Protein AF-A0AB37D6T8-F1 (afdb_monomer)

Secondary structure (DSSP, 8-state):
--SHHHHHHHHHHHHHHHHHSS-S----------EEEEEEE--GGGHHHHHHHHHHHHHH-TTEEEEEEE--HHHHHHHHHHHHHTT---SEE---SHHHHHHHGGGSPP-TTSHHHHTS-HHHHGGGEETTEE---------EEEEEEHHHHHHHT--GGG--SHHHHHHHHHHHHHTHHHHT-SEEEE--SS-HHHHHHHHHHHHGGGGTT-HHHHHH------TTHHHHHHHHHHHHHSB-S-GGG--TTS-HHHHHHTTSEEEEEEEGGGHHHHHHH-TTHHHHTEEEE-THHHH-

InterPro domains:
  IPR006059 Bacterial-type extracellular solute-binding protein [PF01547] (53-277)
  IPR050490 Bacterial solute-binding protein 1 [PTHR43649] (10-291)

pLDDT: mean 88.12, std 15.67, range [39.66, 98.69]

Nearest PDB structures (foldseek):
  5f7v-assembly1_A  TM=7.083E-01  e=4.399E-11  Listeria monocytogenes EGD-e
  4g68-assembly1_A  TM=7.647E-01  e=5.942E-09  Caldanaerobius
  3quf-assembly1_A  TM=6.371E-01  e=5.113E-10  Bifidobacterium longum subsp. infantis ATCC 15697 = JCM 1222 = DSM 20088
  5k2y-assembly1_A  TM=6.163E-01  e=4.338E-09  Mycobacterium tuberculosis
  3u1o-assembly2_B  TM=6.280E-01  e=7.354E-08  synthetic construct

Radius of gyration: 30.28 Å; Cα contacts (8 Å, |Δi|>4): 376; chains: 1; bounding box: 99×36×95 Å

Organism: Tetragenococcus halophilus (NCBI:txid51669)

Mean predicted aligned error: 8.71 Å

Sequence (300 aa):
MRQKKKILFSIFISLIFLFLSGFSFFNRSEDKQKVEIEFFNQKSEIAEGLRHAGKSFEKEHPNVKVTITTVTSRDGGAALLSKFISGNAPTMMMLGGLPDIDFYKDYLLEMSDLKLTDEMLPQLLGAGTLDDEILALPMGIEGFGFMYNKEIFAKAGIDPKKIQNFADFKQVVETLDDKKEELGLAEVFAYEGEDENVANHFFANFAASEFDDDNNVAFNAKELNWKNGDRMKEYTDLINQHTVQPVVTMTNPHSVEDLFFNDEVAMIHQGNWIVPALDDMDPSFVQEKLGISSFAHQIR

Structure (mmCIF, N/CA/C/O backbone):
data_AF-A0AB37D6T8-F1
#
_entry.id   AF-A0AB37D6T8-F1
#
loop_
_atom_site.group_PDB
_atom_site.id
_atom_site.type_symbol
_atom_site.label_atom_id
_atom_site.label_alt_id
_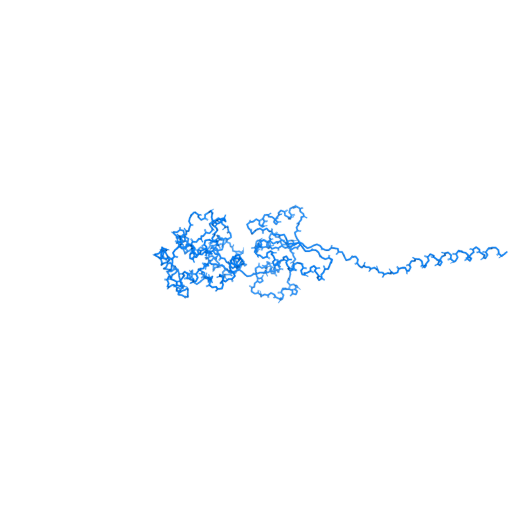atom_site.label_comp_id
_atom_site.label_asym_id
_atom_site.label_entity_id
_atom_site.label_seq_id
_atom_site.pdbx_PDB_ins_code
_atom_site.Cartn_x
_atom_site.Cartn_y
_atom_site.Cartn_z
_atom_site.occupancy
_atom_site.B_iso_or_equiv
_atom_site.auth_seq_id
_atom_site.auth_comp_id
_atom_site.auth_asym_id
_atom_site.auth_atom_id
_atom_site.pdbx_PDB_model_num
ATOM 1 N N . MET A 1 1 ? 75.488 0.130 -64.708 1.00 53.19 1 MET A N 1
ATOM 2 C CA . MET A 1 1 ? 74.659 -0.849 -63.951 1.00 53.19 1 MET A CA 1
ATOM 3 C C . MET A 1 1 ? 74.869 -0.880 -62.423 1.00 53.19 1 MET A C 1
ATOM 5 O O . MET A 1 1 ? 74.145 -1.607 -61.755 1.00 53.19 1 MET A O 1
ATOM 9 N N . ARG A 1 2 ? 75.781 -0.089 -61.828 1.00 46.31 2 ARG A N 1
ATOM 10 C CA . ARG A 1 2 ? 76.105 -0.157 -60.382 1.00 46.31 2 ARG A CA 1
ATOM 11 C C . ARG A 1 2 ? 75.392 0.880 -59.486 1.00 46.31 2 ARG A C 1
ATOM 13 O O . ARG A 1 2 ? 75.311 0.664 -58.286 1.00 46.31 2 ARG A O 1
ATOM 20 N N . GLN A 1 3 ? 74.823 1.952 -60.053 1.00 47.12 3 GLN A N 1
ATOM 21 C CA . GLN A 1 3 ? 74.065 2.969 -59.295 1.00 47.12 3 GLN A CA 1
ATOM 22 C C . GLN A 1 3 ? 72.565 2.651 -59.147 1.00 47.12 3 GLN A C 1
ATOM 24 O O . GLN A 1 3 ? 71.999 2.905 -58.090 1.00 47.12 3 GLN A O 1
ATOM 29 N N . LYS A 1 4 ? 71.932 1.989 -60.130 1.00 44.62 4 LYS A N 1
ATOM 30 C CA . LYS A 1 4 ? 70.509 1.594 -60.034 1.00 44.62 4 LYS A CA 1
ATOM 31 C C . LYS A 1 4 ? 70.231 0.530 -58.954 1.00 44.62 4 LYS A C 1
ATOM 33 O O . LYS A 1 4 ? 69.129 0.480 -58.430 1.00 44.62 4 LYS A O 1
ATOM 38 N N . LYS A 1 5 ? 71.236 -0.268 -58.557 1.00 44.72 5 LYS A N 1
ATOM 39 C CA . LYS A 1 5 ? 71.110 -1.261 -57.468 1.00 44.72 5 LYS A CA 1
ATOM 40 C C . LYS A 1 5 ? 71.177 -0.655 -56.056 1.00 44.72 5 LYS A C 1
ATOM 42 O O . LYS A 1 5 ? 70.637 -1.253 -55.137 1.00 44.72 5 LYS A O 1
ATOM 47 N N . LYS A 1 6 ? 71.789 0.526 -55.872 1.00 46.78 6 LYS A N 1
ATOM 48 C CA . LYS A 1 6 ? 71.840 1.201 -54.558 1.00 46.78 6 LYS A CA 1
ATOM 49 C C . LYS A 1 6 ? 70.526 1.911 -54.213 1.00 46.78 6 LYS A C 1
ATOM 51 O O . LYS A 1 6 ? 70.139 1.930 -53.054 1.00 46.78 6 LYS A O 1
ATOM 56 N N . ILE A 1 7 ? 69.811 2.411 -55.223 1.00 52.25 7 ILE A N 1
ATOM 57 C CA . ILE A 1 7 ? 68.520 3.090 -55.037 1.00 52.25 7 ILE A CA 1
ATOM 58 C C . ILE A 1 7 ? 67.413 2.083 -54.679 1.00 52.25 7 ILE A C 1
ATOM 60 O O . ILE A 1 7 ? 66.626 2.350 -53.779 1.00 52.25 7 ILE A O 1
ATOM 64 N N . LEU A 1 8 ? 67.405 0.883 -55.279 1.00 48.38 8 LEU A N 1
ATOM 65 C CA . LEU A 1 8 ? 66.446 -0.164 -54.893 1.00 48.38 8 LEU A CA 1
ATOM 66 C C . LEU A 1 8 ? 66.694 -0.733 -53.483 1.00 48.38 8 LEU A C 1
ATOM 68 O O . LEU A 1 8 ? 65.736 -1.088 -52.805 1.00 48.38 8 LEU A O 1
ATOM 72 N N . PHE A 1 9 ? 67.946 -0.790 -53.015 1.00 49.44 9 PHE A N 1
ATOM 73 C CA . PHE A 1 9 ? 68.261 -1.297 -51.671 1.00 49.44 9 PHE A CA 1
ATOM 74 C C . PHE A 1 9 ? 67.898 -0.293 -50.559 1.00 49.44 9 PHE A C 1
ATOM 76 O O . PHE A 1 9 ? 67.444 -0.701 -49.494 1.00 49.44 9 PHE A O 1
ATOM 83 N N . SER A 1 10 ? 68.000 1.018 -50.821 1.00 50.06 10 SER A N 1
ATOM 84 C CA . SER A 1 10 ? 67.512 2.055 -49.893 1.00 50.06 10 SER A CA 1
ATOM 85 C C . SER A 1 10 ? 65.986 2.101 -49.792 1.00 50.06 10 SER A C 1
ATOM 87 O O . SER A 1 10 ? 65.466 2.297 -48.700 1.00 50.06 10 SER A O 1
ATOM 89 N N . ILE A 1 11 ? 65.259 1.871 -50.890 1.00 51.16 11 ILE A N 1
ATOM 90 C CA . ILE A 1 11 ? 63.786 1.872 -50.872 1.00 51.16 11 ILE A CA 1
ATOM 91 C C . ILE A 1 11 ? 63.242 0.640 -50.124 1.00 51.16 11 ILE A C 1
ATOM 93 O O . ILE A 1 11 ? 62.244 0.744 -49.416 1.00 51.16 11 ILE A O 1
ATOM 97 N N . PHE A 1 12 ? 63.933 -0.504 -50.190 1.00 49.66 12 PHE A N 1
ATOM 98 C CA . PHE A 1 12 ? 63.516 -1.721 -49.485 1.00 49.66 12 PHE A CA 1
ATOM 99 C C . PHE A 1 12 ? 63.742 -1.649 -47.961 1.00 49.66 12 PHE A C 1
ATOM 101 O O . PHE A 1 12 ? 62.926 -2.153 -47.196 1.00 49.66 12 PHE A O 1
ATOM 108 N N . ILE A 1 13 ? 64.792 -0.959 -47.497 1.00 51.28 13 ILE A N 1
ATOM 109 C CA . ILE A 1 13 ? 65.045 -0.755 -46.057 1.00 51.28 13 ILE A CA 1
ATOM 110 C C . ILE A 1 13 ? 64.098 0.301 -45.461 1.00 51.28 13 ILE A C 1
ATOM 112 O O . ILE A 1 13 ? 63.640 0.135 -44.331 1.00 51.28 13 ILE A O 1
ATOM 116 N N . SER A 1 14 ? 63.715 1.331 -46.222 1.00 47.31 14 SER A N 1
ATOM 117 C CA . SER A 1 14 ? 62.697 2.295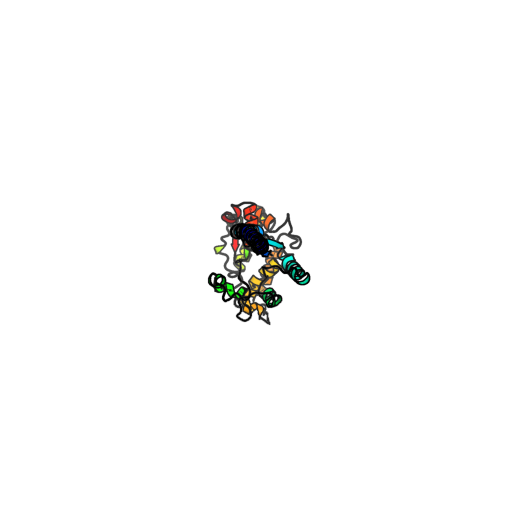 -45.775 1.00 47.31 14 SER A CA 1
ATOM 118 C C . SER A 1 14 ? 61.286 1.696 -45.700 1.00 47.31 14 SER A C 1
ATOM 120 O O . SER A 1 14 ? 60.511 2.105 -44.841 1.00 47.31 14 SER A O 1
ATOM 122 N N . LEU A 1 15 ? 60.963 0.688 -46.518 1.00 45.66 15 LEU A N 1
ATOM 123 C CA . LEU A 1 15 ? 59.692 -0.047 -46.429 1.00 45.66 15 LEU A CA 1
ATOM 124 C C . LEU A 1 15 ? 59.637 -1.021 -45.240 1.00 45.66 15 LEU A C 1
ATOM 126 O O . LEU A 1 15 ? 58.562 -1.234 -44.690 1.00 45.66 15 LEU A O 1
ATOM 130 N N . ILE A 1 16 ? 60.776 -1.553 -44.786 1.00 48.84 16 ILE A N 1
ATOM 131 C CA . ILE A 1 16 ? 60.837 -2.421 -43.595 1.00 48.84 16 ILE A CA 1
ATOM 132 C C . ILE A 1 16 ? 60.807 -1.599 -42.295 1.00 48.84 16 ILE A C 1
ATOM 134 O O . ILE A 1 16 ? 60.176 -2.016 -41.327 1.00 48.84 16 ILE A O 1
ATOM 138 N N . PHE A 1 17 ? 61.383 -0.390 -42.273 1.00 44.81 17 PHE A N 1
ATOM 139 C CA . PHE A 1 17 ? 61.262 0.508 -41.112 1.00 44.81 17 PHE A CA 1
ATOM 140 C C . PHE A 1 17 ? 59.873 1.145 -40.960 1.00 44.81 17 PHE A C 1
ATOM 142 O O . PHE A 1 17 ? 59.484 1.470 -39.842 1.00 44.81 17 PHE A O 1
ATOM 149 N N . LEU A 1 18 ? 59.092 1.244 -42.041 1.00 43.41 18 LEU A N 1
ATOM 150 C CA . LEU A 1 18 ? 57.665 1.593 -41.977 1.00 43.41 18 LEU A CA 1
ATOM 151 C C . LEU A 1 18 ? 56.765 0.415 -41.563 1.00 43.41 18 LEU A C 1
ATOM 153 O O . LEU A 1 18 ? 55.606 0.637 -41.229 1.00 43.41 18 LEU A O 1
ATOM 157 N N . PHE A 1 19 ? 57.295 -0.813 -41.522 1.00 43.16 19 PHE A N 1
ATOM 158 C CA . PHE A 1 19 ? 56.580 -1.997 -41.034 1.00 43.16 19 PHE A CA 1
ATOM 159 C C . PHE A 1 19 ? 56.939 -2.401 -39.594 1.00 43.16 19 PHE A C 1
ATOM 161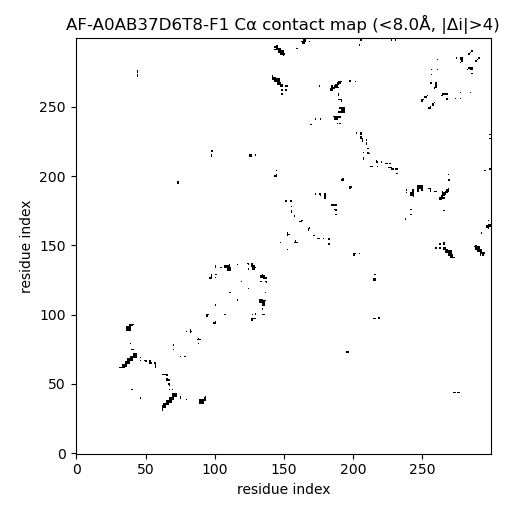 O O . PHE A 1 19 ? 56.237 -3.227 -39.016 1.00 43.16 19 PHE A O 1
ATOM 168 N N . LEU A 1 20 ? 57.972 -1.807 -38.979 1.00 42.16 20 LEU A N 1
ATOM 169 C CA . LEU A 1 20 ? 58.367 -2.097 -37.589 1.00 42.16 20 LEU A CA 1
ATOM 170 C C . LEU A 1 20 ? 58.043 -0.997 -36.566 1.00 42.16 20 LEU A C 1
ATOM 172 O O . LEU A 1 20 ? 58.207 -1.230 -35.373 1.00 42.16 20 LEU A O 1
ATOM 176 N N . SER A 1 21 ? 57.517 0.158 -36.980 1.00 41.59 21 SER A N 1
ATOM 177 C CA . SER A 1 21 ? 56.924 1.138 -36.050 1.00 41.59 21 SER A CA 1
ATOM 178 C C . SER A 1 21 ? 55.426 0.907 -35.787 1.00 41.59 21 SER A C 1
ATOM 180 O O . SER A 1 21 ? 54.841 1.596 -34.958 1.00 41.59 21 SER A O 1
ATOM 182 N N . GLY A 1 22 ? 54.811 -0.077 -36.456 1.00 41.75 22 GLY A N 1
ATOM 183 C CA . GLY A 1 22 ? 53.397 -0.448 -36.303 1.00 41.75 22 GLY A CA 1
ATOM 184 C C . GLY A 1 22 ? 53.132 -1.661 -35.404 1.00 41.75 22 GLY A C 1
ATOM 185 O O . GLY A 1 22 ? 51.986 -2.076 -35.279 1.00 41.75 22 GLY A O 1
ATOM 186 N N . PHE A 1 23 ? 54.164 -2.236 -34.777 1.00 44.41 23 PHE A N 1
ATOM 187 C CA . PHE A 1 23 ? 54.037 -3.365 -33.844 1.00 44.41 23 PHE A CA 1
ATOM 188 C C . PHE A 1 23 ? 54.249 -2.923 -32.387 1.00 44.41 23 PHE A C 1
ATOM 190 O O . PHE A 1 23 ? 54.851 -3.622 -31.577 1.00 44.41 23 PHE A O 1
ATOM 197 N N . SER A 1 24 ? 53.744 -1.740 -32.039 1.00 39.66 24 SER A N 1
ATOM 198 C CA . SER A 1 24 ? 53.464 -1.413 -30.644 1.00 39.66 24 SER A CA 1
ATOM 199 C C . SER A 1 24 ? 52.120 -2.034 -30.300 1.00 39.66 24 SER A C 1
ATOM 201 O O . SER A 1 24 ? 51.089 -1.527 -30.719 1.00 39.66 24 SER A O 1
ATOM 203 N N . PHE A 1 25 ? 52.174 -3.158 -29.585 1.00 42.28 25 PHE A N 1
ATOM 204 C CA . PHE A 1 25 ? 51.146 -3.619 -28.654 1.00 42.28 25 PHE A CA 1
ATOM 205 C C . PHE A 1 25 ? 49.700 -3.366 -29.112 1.00 42.28 25 PHE A C 1
ATOM 207 O O . PHE A 1 25 ? 49.098 -2.335 -28.816 1.00 42.28 25 PHE A O 1
ATOM 214 N N . PHE A 1 26 ? 49.104 -4.365 -29.763 1.00 40.59 26 PHE A N 1
ATOM 215 C CA . PHE A 1 26 ? 47.652 -4.505 -29.847 1.00 40.59 26 PHE A CA 1
ATOM 216 C C . PHE A 1 26 ? 47.095 -4.787 -28.435 1.00 40.59 26 PHE A C 1
ATOM 218 O O . PHE A 1 26 ? 46.603 -5.868 -28.143 1.00 40.59 26 PHE A O 1
ATOM 225 N N . ASN A 1 27 ? 47.176 -3.805 -27.538 1.00 44.34 27 ASN A N 1
ATOM 226 C CA . ASN A 1 27 ? 46.200 -3.646 -26.474 1.00 44.34 27 ASN A CA 1
ATOM 227 C C . ASN A 1 27 ? 45.081 -2.806 -27.084 1.00 44.34 27 ASN A C 1
ATOM 229 O O . ASN A 1 27 ? 44.948 -1.611 -26.831 1.00 44.34 27 ASN A O 1
ATOM 233 N N . ARG A 1 28 ? 44.282 -3.443 -27.945 1.00 41.75 28 ARG A N 1
ATOM 234 C CA . ARG A 1 28 ? 42.921 -2.976 -28.173 1.00 41.75 28 ARG A CA 1
ATOM 235 C C . ARG A 1 28 ? 42.204 -3.274 -26.863 1.00 41.75 28 ARG A C 1
ATOM 237 O O . ARG A 1 28 ? 41.629 -4.343 -26.704 1.00 41.75 28 ARG A O 1
ATOM 244 N N . SER A 1 29 ? 42.334 -2.370 -25.892 1.00 45.75 29 SER A N 1
ATOM 245 C CA . SER A 1 29 ? 41.303 -2.237 -24.878 1.00 45.75 29 SER A CA 1
ATOM 246 C C . SER A 1 29 ? 40.015 -2.103 -25.675 1.00 45.75 29 SER A C 1
ATOM 248 O O . SER A 1 29 ? 39.876 -1.156 -26.453 1.00 45.75 29 SER A O 1
ATOM 250 N N . GLU A 1 30 ? 39.147 -3.109 -25.603 1.00 53.81 30 GLU A N 1
ATOM 251 C CA . GLU A 1 30 ? 37.747 -2.909 -25.941 1.00 53.81 30 GLU A CA 1
ATOM 252 C C . GLU A 1 30 ? 37.333 -1.660 -25.178 1.00 53.81 30 GLU A C 1
ATOM 254 O O . GLU A 1 30 ? 37.279 -1.672 -23.947 1.00 53.81 30 GLU A O 1
ATOM 259 N N . ASP A 1 31 ? 37.159 -0.556 -25.897 1.00 59.69 31 ASP A N 1
ATOM 260 C CA . ASP A 1 31 ? 36.529 0.627 -25.348 1.00 59.69 31 ASP A CA 1
ATOM 261 C C . ASP A 1 31 ? 35.075 0.202 -25.164 1.00 59.69 31 ASP A C 1
ATOM 263 O O . ASP A 1 31 ? 34.267 0.251 -26.093 1.00 59.69 31 ASP A O 1
ATOM 267 N N . LYS A 1 32 ? 34.808 -0.459 -24.030 1.00 66.69 32 LYS A N 1
ATOM 268 C CA . LYS A 1 32 ? 33.497 -1.010 -23.724 1.00 66.69 32 LYS A CA 1
ATOM 269 C C . LYS A 1 32 ? 32.549 0.172 -23.770 1.00 66.69 32 LYS A C 1
ATOM 271 O O . LYS A 1 32 ? 32.694 1.096 -22.971 1.00 66.69 32 LYS A O 1
ATOM 276 N N . GLN A 1 33 ? 31.625 0.148 -24.729 1.00 82.44 33 GLN A N 1
ATOM 277 C CA . GLN A 1 33 ? 30.638 1.202 -24.898 1.00 82.44 33 GLN A CA 1
ATOM 278 C C . GLN A 1 33 ? 30.022 1.510 -23.533 1.00 82.44 33 GLN A C 1
ATOM 280 O O . GLN A 1 33 ? 29.575 0.601 -22.824 1.00 82.44 33 GLN A O 1
ATOM 285 N N . LYS A 1 34 ? 30.070 2.786 -23.148 1.00 89.88 34 LYS A N 1
ATOM 286 C CA . LYS A 1 34 ? 29.463 3.246 -21.906 1.00 89.88 34 LYS A CA 1
ATOM 287 C C . LYS A 1 34 ? 27.954 3.045 -22.026 1.00 89.88 34 LYS A C 1
ATOM 289 O O . LYS A 1 34 ? 27.340 3.581 -22.947 1.00 89.88 34 LYS A O 1
ATOM 294 N N . VAL A 1 35 ? 27.386 2.255 -21.125 1.00 95.94 35 VAL A N 1
ATOM 295 C CA . VAL A 1 35 ? 25.946 1.996 -21.042 1.00 95.94 35 VAL A CA 1
ATOM 296 C C . VAL A 1 35 ? 25.400 2.794 -19.869 1.00 95.94 35 VAL A C 1
ATOM 298 O O . VAL A 1 35 ? 25.963 2.747 -18.777 1.00 95.94 35 VAL A O 1
ATOM 301 N N . GLU A 1 36 ? 24.318 3.530 -20.085 1.00 96.25 36 GLU A N 1
ATOM 302 C CA . GLU A 1 36 ? 23.611 4.247 -19.025 1.00 96.25 36 GLU A CA 1
ATOM 303 C C . GLU A 1 36 ? 22.245 3.591 -18.825 1.00 96.25 36 GLU A C 1
ATOM 305 O O . GLU A 1 36 ? 21.514 3.369 -19.787 1.00 96.25 36 GLU A O 1
ATOM 310 N N . ILE A 1 37 ? 21.943 3.237 -17.579 1.00 97.75 37 ILE A N 1
ATOM 311 C CA . ILE A 1 37 ? 20.678 2.651 -17.148 1.00 97.75 37 ILE A CA 1
ATOM 312 C C . ILE A 1 37 ? 20.038 3.650 -16.193 1.00 97.75 37 ILE A C 1
ATOM 314 O O . ILE A 1 37 ? 20.594 3.946 -15.134 1.00 97.75 37 ILE A O 1
ATOM 318 N N . GLU A 1 38 ? 18.867 4.162 -16.552 1.00 97.81 38 GLU A N 1
ATOM 319 C CA . GLU A 1 38 ? 18.011 4.888 -15.617 1.00 97.81 38 GLU A CA 1
ATOM 320 C C . GLU A 1 38 ? 16.897 3.963 -15.129 1.00 97.81 38 GLU A C 1
ATOM 322 O O . GLU A 1 38 ? 16.148 3.420 -15.940 1.00 97.81 38 GLU A O 1
ATOM 327 N N . PHE A 1 39 ? 16.779 3.820 -13.811 1.00 97.94 39 PHE A N 1
ATOM 328 C CA . PHE A 1 39 ? 15.639 3.193 -13.157 1.00 97.94 39 PHE A CA 1
ATOM 329 C C . PHE A 1 39 ? 14.756 4.284 -12.542 1.00 97.94 39 PHE A C 1
ATOM 331 O O . PHE A 1 39 ? 15.173 4.973 -11.603 1.00 97.94 39 PHE A O 1
ATOM 338 N N . PHE A 1 40 ? 13.543 4.442 -13.067 1.00 97.94 40 PHE A N 1
ATOM 339 C CA . PHE A 1 40 ? 12.533 5.348 -12.532 1.00 97.94 40 PHE A CA 1
ATOM 340 C C . PHE A 1 40 ? 11.734 4.653 -11.424 1.00 97.94 40 PHE A C 1
ATOM 342 O O . PHE A 1 40 ? 10.963 3.725 -11.670 1.00 97.94 40 PHE A O 1
ATOM 349 N N . ASN A 1 41 ? 11.953 5.105 -10.197 1.00 96.31 41 ASN A N 1
ATOM 350 C CA . ASN A 1 41 ? 11.389 4.573 -8.968 1.00 96.31 41 ASN A CA 1
ATOM 351 C C . ASN A 1 41 ? 10.266 5.487 -8.456 1.00 96.31 41 ASN A C 1
ATOM 353 O O . ASN A 1 41 ? 10.471 6.694 -8.330 1.00 96.31 41 ASN A O 1
ATOM 357 N N . GLN A 1 42 ? 9.120 4.899 -8.112 1.00 93.38 42 GLN A N 1
ATOM 358 C CA . GLN A 1 42 ? 7.971 5.609 -7.532 1.00 93.38 42 GLN A CA 1
ATOM 359 C C . GLN A 1 42 ? 7.823 5.380 -6.011 1.00 93.38 42 GLN A C 1
ATOM 361 O O . GLN A 1 42 ? 6.861 5.841 -5.404 1.00 93.38 42 GLN A O 1
ATOM 366 N N . LYS A 1 43 ? 8.761 4.646 -5.390 1.00 91.38 43 LYS A N 1
ATOM 367 C CA . LYS A 1 43 ? 8.738 4.255 -3.971 1.00 91.38 43 LYS A CA 1
ATOM 368 C C . LYS A 1 43 ? 9.943 4.813 -3.216 1.00 91.38 43 LYS A C 1
ATOM 370 O O . LYS A 1 43 ? 11.060 4.295 -3.312 1.00 91.38 43 LYS A O 1
ATOM 375 N N . SER A 1 44 ? 9.744 5.903 -2.485 1.00 90.94 44 SER A N 1
ATOM 376 C CA . SER A 1 44 ? 10.818 6.605 -1.766 1.00 90.94 44 SER A CA 1
ATOM 377 C C . SER A 1 44 ? 11.518 5.722 -0.729 1.00 90.94 44 SER A C 1
ATOM 379 O O . SER A 1 44 ? 12.743 5.763 -0.605 1.00 90.94 44 SER A O 1
ATOM 381 N N . GLU A 1 45 ? 10.751 4.880 -0.052 1.00 89.94 45 GLU A N 1
ATOM 382 C CA . GLU A 1 45 ? 11.151 3.994 1.036 1.00 89.94 45 GLU A CA 1
ATOM 383 C C . GLU A 1 45 ? 12.155 2.906 0.612 1.00 89.94 45 GLU A C 1
ATOM 385 O O . GLU A 1 45 ? 12.987 2.492 1.414 1.00 89.94 45 GLU A O 1
ATOM 390 N N . ILE A 1 46 ? 12.170 2.493 -0.663 1.00 92.31 46 ILE A N 1
ATOM 391 C CA . ILE A 1 46 ? 13.140 1.504 -1.184 1.00 92.31 46 ILE A CA 1
ATOM 392 C C . ILE A 1 46 ? 14.318 2.139 -1.936 1.00 92.31 46 ILE A C 1
ATOM 394 O O . ILE A 1 46 ? 15.219 1.439 -2.413 1.00 92.31 46 ILE A O 1
ATOM 398 N N . ALA A 1 47 ? 14.338 3.468 -2.071 1.00 94.19 47 ALA A N 1
ATOM 399 C CA . ALA A 1 47 ? 15.265 4.159 -2.961 1.00 94.19 47 ALA A CA 1
ATOM 400 C C . ALA A 1 47 ? 16.737 3.956 -2.565 1.00 94.19 47 ALA A C 1
ATOM 402 O O . ALA A 1 47 ? 17.614 3.885 -3.431 1.00 94.19 47 ALA A O 1
ATOM 403 N N . GLU A 1 48 ? 17.037 3.853 -1.268 1.00 93.69 48 GLU A N 1
ATOM 404 C CA . GLU A 1 48 ? 18.396 3.565 -0.805 1.00 93.69 48 GLU A CA 1
ATOM 405 C C . GLU A 1 48 ? 18.846 2.148 -1.167 1.00 93.69 48 GLU A C 1
ATOM 407 O O . GLU A 1 48 ? 19.949 1.982 -1.698 1.00 93.69 48 GLU A O 1
ATOM 412 N N . GLY A 1 49 ? 17.975 1.154 -0.975 1.00 94.19 49 GLY A N 1
ATOM 413 C CA . GLY A 1 49 ? 18.229 -0.229 -1.377 1.00 94.19 49 GLY A CA 1
ATOM 414 C C . GLY A 1 49 ? 18.515 -0.341 -2.875 1.00 94.19 49 GLY A C 1
ATOM 415 O O . GLY A 1 49 ? 19.521 -0.931 -3.273 1.00 94.19 49 GLY A O 1
ATOM 416 N N . LEU A 1 50 ? 17.713 0.328 -3.711 1.00 96.31 50 LEU A N 1
ATOM 417 C CA . LEU A 1 50 ? 17.933 0.384 -5.161 1.00 96.31 50 LEU A CA 1
ATOM 418 C C . LEU A 1 50 ? 19.261 1.064 -5.524 1.00 96.31 50 LEU A C 1
ATOM 420 O O . LEU A 1 50 ? 19.999 0.574 -6.381 1.00 96.31 50 LEU A O 1
ATOM 424 N N . ARG A 1 51 ? 19.624 2.168 -4.853 1.00 97.56 51 ARG A N 1
ATOM 425 C CA . ARG A 1 51 ? 20.926 2.830 -5.065 1.00 97.56 51 ARG A CA 1
ATOM 426 C C . ARG A 1 51 ? 22.092 1.931 -4.667 1.00 97.56 51 ARG A C 1
ATOM 428 O O . ARG A 1 51 ? 23.134 1.966 -5.325 1.00 97.56 51 ARG A O 1
ATOM 435 N N . HIS A 1 52 ? 21.948 1.148 -3.600 1.00 97.38 52 HIS A N 1
ATOM 436 C CA . HIS A 1 52 ? 22.952 0.170 -3.199 1.00 97.38 52 HIS A CA 1
ATOM 437 C C . HIS A 1 52 ? 23.091 -0.942 -4.246 1.00 97.38 52 HIS A C 1
ATOM 439 O O . HIS A 1 52 ? 24.209 -1.218 -4.682 1.00 97.38 52 HIS A O 1
ATOM 445 N N . ALA A 1 53 ? 21.975 -1.514 -4.704 1.00 96.25 53 ALA A N 1
ATOM 446 C CA . ALA A 1 53 ? 21.955 -2.536 -5.749 1.00 96.25 53 ALA A CA 1
ATOM 447 C C . ALA A 1 53 ? 22.609 -2.034 -7.047 1.00 96.25 53 ALA A C 1
ATOM 449 O O . ALA A 1 53 ? 23.507 -2.688 -7.577 1.00 96.25 53 ALA A O 1
ATOM 450 N N . GLY A 1 54 ? 22.258 -0.823 -7.493 1.00 97.31 54 GLY A N 1
ATOM 451 C CA . GLY A 1 54 ? 22.870 -0.182 -8.658 1.00 97.31 54 GLY A CA 1
ATOM 452 C C . GLY A 1 54 ? 24.384 -0.012 -8.512 1.00 97.31 54 GLY A C 1
ATOM 453 O O . GLY A 1 54 ? 25.134 -0.383 -9.408 1.00 97.31 54 GLY A O 1
ATOM 454 N N . LYS A 1 55 ? 24.867 0.465 -7.355 1.00 97.31 55 LYS A N 1
ATOM 455 C CA . LYS A 1 55 ? 26.314 0.580 -7.084 1.00 97.31 55 LYS A CA 1
ATOM 456 C C . LYS A 1 55 ? 27.026 -0.772 -7.075 1.00 97.31 55 LYS A C 1
ATOM 458 O O . LYS A 1 55 ? 28.181 -0.843 -7.489 1.00 97.31 55 LYS A O 1
ATOM 463 N N . SER A 1 56 ? 26.389 -1.821 -6.563 1.00 97.75 56 SER A N 1
ATOM 464 C CA . SER A 1 56 ? 26.949 -3.176 -6.590 1.00 97.75 56 SER A CA 1
ATOM 465 C C . SER A 1 56 ? 27.051 -3.695 -8.025 1.00 97.75 56 SER A C 1
ATOM 467 O O . SER A 1 56 ? 28.116 -4.165 -8.416 1.00 97.75 56 SER A O 1
ATOM 469 N N . PHE A 1 57 ? 26.023 -3.470 -8.844 1.00 97.00 57 PHE A N 1
ATOM 470 C CA . PHE A 1 57 ? 26.044 -3.794 -10.270 1.00 97.00 57 PHE A CA 1
ATOM 471 C C . PHE A 1 57 ? 27.142 -3.030 -11.035 1.00 97.00 57 PHE A C 1
ATOM 473 O O . PHE A 1 57 ? 27.904 -3.631 -11.788 1.00 97.00 57 PHE A O 1
ATOM 480 N N . GLU A 1 58 ? 27.308 -1.723 -10.795 1.00 96.88 58 GLU A N 1
ATOM 481 C CA . GLU A 1 58 ? 28.378 -0.915 -11.413 1.00 96.88 58 GLU A CA 1
ATOM 482 C C . GLU A 1 58 ? 29.791 -1.438 -11.086 1.00 96.88 58 GLU A C 1
ATOM 484 O O . GLU A 1 58 ? 30.695 -1.351 -11.920 1.00 96.88 58 GLU A O 1
ATOM 489 N N . LYS A 1 59 ? 30.010 -2.001 -9.886 1.00 96.94 59 LYS A N 1
ATOM 490 C CA . LYS A 1 59 ? 31.308 -2.594 -9.508 1.00 96.94 59 LYS A CA 1
ATOM 491 C C . LYS A 1 59 ? 31.627 -3.847 -10.321 1.00 96.94 59 LYS A C 1
ATOM 493 O O . LYS A 1 59 ? 32.791 -4.071 -10.651 1.00 96.94 59 LYS A O 1
ATOM 498 N N . GLU A 1 60 ? 30.615 -4.652 -10.626 1.00 96.81 60 GLU A N 1
ATOM 499 C CA . GLU A 1 60 ? 30.740 -5.868 -11.439 1.00 96.81 60 GLU A CA 1
ATOM 500 C C . GLU A 1 60 ? 30.790 -5.548 -12.942 1.00 96.81 60 GLU A C 1
ATOM 502 O O . GLU A 1 60 ? 31.411 -6.276 -13.722 1.00 96.81 60 GLU A O 1
ATOM 507 N N . HIS A 1 61 ? 30.225 -4.404 -13.339 1.00 96.06 61 HIS A N 1
ATOM 508 C CA . HIS A 1 61 ? 30.137 -3.940 -14.721 1.00 96.06 61 HIS A CA 1
ATOM 509 C C . HIS A 1 61 ? 30.700 -2.513 -14.891 1.00 96.06 61 HIS A C 1
ATOM 511 O O . HIS A 1 61 ? 29.933 -1.562 -15.044 1.00 96.06 61 HIS A O 1
ATOM 517 N N . PRO A 1 62 ? 32.039 -2.332 -14.961 1.00 93.25 62 PRO A N 1
ATOM 518 C CA . PRO A 1 62 ? 32.678 -1.007 -14.955 1.00 93.25 62 PRO A CA 1
ATOM 519 C C . PRO A 1 62 ? 32.314 -0.066 -16.115 1.00 93.25 62 PRO A C 1
ATOM 521 O O . PRO A 1 62 ? 32.620 1.123 -16.061 1.00 93.25 62 PRO A O 1
ATOM 524 N N . ASN A 1 63 ? 31.717 -0.588 -17.191 1.00 95.75 63 ASN A N 1
ATOM 525 C CA . ASN A 1 63 ? 31.250 0.195 -18.338 1.00 95.75 63 ASN A CA 1
ATOM 526 C C . ASN A 1 63 ? 29.767 0.590 -18.242 1.00 95.75 63 ASN A C 1
ATOM 528 O O . ASN A 1 63 ? 29.254 1.212 -19.173 1.00 95.75 63 ASN A O 1
ATOM 532 N N . VAL A 1 64 ? 29.083 0.230 -17.155 1.00 97.38 64 VAL A N 1
ATOM 533 C CA . VAL A 1 64 ? 27.683 0.577 -16.909 1.00 97.38 64 VAL A CA 1
ATOM 534 C C . VAL A 1 64 ? 27.600 1.667 -15.845 1.00 97.38 64 VAL A C 1
ATOM 536 O O . VAL A 1 64 ? 28.298 1.624 -14.835 1.00 97.38 64 VAL A O 1
ATOM 539 N N . LYS A 1 65 ? 26.723 2.645 -16.072 1.00 97.56 65 LYS A N 1
ATOM 540 C CA . LYS A 1 65 ? 26.297 3.637 -15.088 1.00 97.56 65 LYS A CA 1
ATOM 541 C C . LYS A 1 65 ? 24.815 3.430 -14.793 1.00 97.56 65 LYS A C 1
ATOM 543 O O . LYS A 1 65 ? 24.008 3.480 -15.712 1.00 97.56 65 LYS A O 1
ATOM 548 N N . VAL A 1 66 ? 24.463 3.241 -13.529 1.00 98.25 66 VAL A N 1
ATOM 549 C CA . VAL A 1 66 ? 23.090 3.096 -13.042 1.00 98.25 66 VAL A CA 1
ATOM 550 C C . VAL A 1 66 ? 22.691 4.367 -12.295 1.00 98.25 66 VAL A C 1
ATOM 552 O O . VAL A 1 66 ? 23.371 4.807 -11.363 1.00 98.25 66 VAL A O 1
ATOM 555 N N . THR A 1 67 ? 21.567 4.951 -12.691 1.00 98.00 67 THR A N 1
ATOM 556 C CA . THR A 1 67 ? 20.949 6.105 -12.033 1.00 98.00 67 THR A CA 1
ATOM 557 C C . THR A 1 67 ? 19.570 5.706 -11.530 1.00 98.00 67 THR A C 1
ATOM 559 O O . THR A 1 67 ? 18.750 5.221 -12.301 1.00 98.00 67 THR A O 1
ATOM 562 N N . ILE A 1 68 ? 19.312 5.917 -10.237 1.00 98.00 68 ILE A N 1
ATOM 563 C CA . ILE A 1 68 ? 17.987 5.717 -9.640 1.00 98.00 68 ILE A CA 1
ATOM 564 C C . ILE A 1 68 ? 17.327 7.088 -9.509 1.00 98.00 68 ILE A C 1
ATOM 566 O O . ILE A 1 68 ? 17.739 7.889 -8.665 1.00 98.00 68 ILE A O 1
ATOM 570 N N . THR A 1 69 ? 16.317 7.355 -10.331 1.00 97.25 69 THR A N 1
ATOM 571 C CA . THR A 1 69 ? 15.506 8.576 -10.252 1.00 97.25 69 THR A CA 1
ATOM 572 C C . THR A 1 69 ? 14.275 8.254 -9.431 1.00 97.25 69 THR A C 1
ATOM 574 O O . THR A 1 69 ? 13.495 7.398 -9.823 1.00 97.25 69 THR A O 1
ATOM 577 N N . THR A 1 70 ? 14.120 8.889 -8.272 1.00 96.62 70 THR A N 1
ATOM 578 C CA . THR A 1 70 ? 12.993 8.629 -7.367 1.00 96.62 70 THR A CA 1
ATOM 579 C C . THR A 1 70 ? 12.047 9.816 -7.341 1.00 96.62 70 THR A C 1
ATOM 581 O O . THR A 1 70 ? 12.485 10.945 -7.123 1.00 96.62 70 THR A O 1
ATOM 584 N N . VAL A 1 71 ? 10.767 9.536 -7.552 1.00 94.69 71 VAL A N 1
ATOM 585 C CA . VAL A 1 71 ? 9.642 10.459 -7.383 1.00 94.69 71 VAL A CA 1
ATOM 586 C C . VAL A 1 71 ? 8.656 9.784 -6.429 1.00 94.69 71 VAL A C 1
ATOM 588 O O . VAL A 1 71 ? 8.611 8.558 -6.369 1.00 94.69 71 VAL A O 1
ATOM 591 N N . THR A 1 72 ? 7.919 10.554 -5.634 1.00 87.62 72 THR A N 1
ATOM 592 C CA . THR A 1 72 ? 6.879 9.994 -4.758 1.00 87.62 72 THR A CA 1
ATOM 593 C C . THR A 1 72 ? 5.786 9.321 -5.590 1.00 87.62 72 THR A C 1
ATOM 595 O O . THR A 1 72 ? 5.569 9.694 -6.743 1.00 87.62 72 THR A O 1
ATOM 598 N N . SER A 1 73 ? 5.066 8.358 -5.014 1.00 84.56 73 SER A N 1
ATOM 599 C CA . SER A 1 73 ? 3.942 7.692 -5.688 1.00 84.56 73 SER A CA 1
ATOM 600 C C . SER A 1 73 ? 2.885 8.692 -6.169 1.00 84.56 73 SER A C 1
ATOM 602 O O . SER A 1 73 ? 2.413 8.588 -7.297 1.00 84.56 73 SER A O 1
ATOM 604 N N . ARG A 1 74 ? 2.591 9.717 -5.354 1.00 84.94 74 ARG A N 1
ATOM 605 C CA . ARG A 1 74 ? 1.656 10.810 -5.672 1.00 84.94 74 ARG A CA 1
ATOM 606 C C . ARG A 1 74 ? 1.999 11.538 -6.977 1.00 84.94 74 ARG A C 1
ATOM 608 O O . ARG A 1 74 ? 1.107 11.822 -7.767 1.00 84.94 74 ARG A O 1
ATOM 615 N N . ASP A 1 75 ? 3.279 11.825 -7.216 1.00 89.62 75 ASP A N 1
ATOM 616 C CA . ASP A 1 75 ? 3.728 12.602 -8.383 1.00 89.62 75 ASP A CA 1
ATOM 617 C C . ASP A 1 75 ? 4.292 11.724 -9.518 1.00 89.62 75 ASP A C 1
ATOM 619 O O . ASP A 1 75 ? 4.615 12.214 -10.609 1.00 89.62 75 ASP A O 1
ATOM 623 N N . GLY A 1 76 ? 4.441 10.421 -9.273 1.00 92.00 76 GLY A N 1
ATOM 624 C CA . GLY A 1 76 ? 5.225 9.511 -10.100 1.00 92.00 76 GLY A CA 1
ATOM 625 C C . GLY A 1 76 ? 4.664 9.319 -11.508 1.00 92.00 76 GLY A C 1
ATOM 626 O O . GLY A 1 76 ? 5.422 9.433 -12.473 1.00 92.00 76 GLY A O 1
ATOM 627 N N . GLY A 1 77 ? 3.348 9.137 -11.655 1.00 92.38 77 GLY A N 1
ATOM 628 C CA . GLY A 1 77 ? 2.703 8.976 -12.965 1.00 92.38 77 GLY A CA 1
ATOM 629 C C . GLY A 1 77 ? 2.883 10.196 -13.879 1.00 92.38 77 GLY A C 1
ATOM 630 O O . GLY A 1 77 ? 3.286 10.068 -15.038 1.00 92.38 77 GLY A O 1
ATOM 631 N N . ALA A 1 78 ? 2.673 11.406 -13.346 1.00 94.44 78 ALA A N 1
ATOM 632 C CA . ALA A 1 78 ? 2.859 12.650 -14.096 1.00 94.44 78 ALA A CA 1
ATOM 633 C C . ALA A 1 78 ? 4.334 12.885 -14.471 1.00 94.44 78 ALA A C 1
ATOM 635 O O . ALA A 1 78 ? 4.643 13.307 -15.592 1.00 94.44 78 ALA A O 1
ATOM 636 N N . ALA A 1 79 ? 5.260 12.585 -13.557 1.00 95.94 79 ALA A N 1
ATOM 637 C CA . ALA A 1 79 ? 6.691 12.694 -13.811 1.00 95.94 79 ALA A CA 1
ATOM 638 C C . ALA A 1 79 ? 7.183 11.674 -14.855 1.00 95.94 79 ALA A C 1
ATOM 640 O O . ALA A 1 79 ? 7.989 12.036 -15.721 1.00 95.94 79 ALA A O 1
ATOM 641 N N . LEU A 1 80 ? 6.674 10.437 -14.826 1.00 96.88 80 LEU A N 1
ATOM 642 C CA . LEU A 1 80 ? 6.982 9.412 -15.825 1.00 96.88 80 LEU A CA 1
ATOM 643 C C . LEU A 1 80 ? 6.493 9.841 -17.213 1.00 96.88 80 LEU A C 1
ATOM 645 O O . LEU A 1 80 ? 7.278 9.851 -18.163 1.00 96.88 80 LEU A O 1
ATOM 649 N N . LEU A 1 81 ? 5.245 10.304 -17.325 1.00 96.38 81 LEU A N 1
ATOM 650 C CA . LEU A 1 81 ? 4.697 10.808 -18.587 1.00 96.38 81 LEU A CA 1
ATOM 651 C C . LEU A 1 81 ? 5.529 11.976 -19.147 1.00 96.38 81 LEU A C 1
ATOM 653 O O . LEU A 1 81 ? 5.838 12.017 -20.340 1.00 96.38 81 LEU A O 1
ATOM 657 N N . SER A 1 82 ? 5.954 12.907 -18.289 1.00 97.50 82 SER A N 1
ATOM 658 C CA . SER A 1 82 ? 6.822 14.029 -18.675 1.00 97.50 82 SER A CA 1
ATOM 659 C C . SER A 1 82 ? 8.170 13.565 -19.252 1.00 97.50 82 SER A C 1
ATOM 661 O O . SER A 1 82 ? 8.674 14.133 -20.231 1.00 97.50 82 SER A O 1
ATOM 663 N N . LYS A 1 83 ? 8.748 12.485 -18.712 1.00 97.06 83 LYS A N 1
ATOM 664 C CA . LYS A 1 83 ? 9.964 11.865 -19.262 1.00 97.06 83 LYS A CA 1
ATOM 665 C C . LYS A 1 83 ? 9.749 11.328 -20.674 1.00 97.06 83 LYS A C 1
ATOM 667 O O . LYS A 1 83 ? 10.567 11.620 -21.546 1.00 97.06 83 LYS A O 1
ATOM 672 N N . PHE A 1 84 ? 8.638 10.643 -20.932 1.00 96.94 84 PHE A N 1
ATOM 673 C CA . PHE A 1 84 ? 8.286 10.191 -22.283 1.00 96.94 84 PHE A CA 1
ATOM 674 C C . PHE A 1 84 ? 8.087 11.358 -23.258 1.00 96.94 84 PHE A C 1
ATOM 676 O O . PHE A 1 84 ? 8.699 11.373 -24.326 1.00 96.94 84 PHE A O 1
ATOM 683 N N . ILE A 1 85 ? 7.311 12.377 -22.876 1.00 97.06 85 ILE A N 1
ATOM 684 C CA . ILE A 1 85 ? 7.036 13.551 -23.727 1.00 97.06 85 ILE A CA 1
ATOM 685 C C . ILE A 1 85 ? 8.323 14.317 -24.068 1.00 97.06 85 ILE A C 1
ATOM 687 O O . ILE A 1 85 ? 8.485 14.798 -25.189 1.00 97.06 85 ILE A O 1
ATOM 691 N N . SER A 1 86 ? 9.252 14.427 -23.116 1.00 97.06 86 SER A N 1
ATOM 692 C CA . SER A 1 86 ? 10.527 15.129 -23.310 1.00 97.06 86 SER A CA 1
ATOM 693 C C . SER A 1 86 ? 11.592 14.313 -24.054 1.00 97.06 86 SER A C 1
ATOM 695 O O . SER A 1 86 ? 12.692 14.822 -24.271 1.00 97.06 86 SER A O 1
ATOM 697 N N . GLY A 1 87 ? 11.289 13.071 -24.450 1.00 95.69 87 GLY A N 1
ATOM 698 C CA . GLY A 1 87 ? 12.242 12.172 -25.106 1.00 95.69 87 GLY A CA 1
ATOM 699 C C . GLY A 1 87 ? 13.321 11.612 -24.172 1.00 95.69 87 GLY A C 1
ATOM 700 O O . GLY A 1 87 ? 14.344 11.133 -24.651 1.00 95.69 87 GLY A O 1
ATOM 701 N N . ASN A 1 88 ? 13.100 11.668 -22.855 1.00 95.94 88 ASN A N 1
ATOM 702 C CA . ASN A 1 88 ? 14.005 11.180 -21.809 1.00 95.94 88 ASN A CA 1
ATOM 703 C C . ASN A 1 88 ? 13.390 9.991 -21.053 1.00 95.94 88 ASN A C 1
ATOM 705 O O . ASN A 1 88 ? 13.436 9.948 -19.818 1.00 95.94 88 ASN A O 1
ATOM 709 N N . ALA A 1 89 ? 12.752 9.073 -21.786 1.00 96.56 89 ALA A N 1
ATOM 710 C CA . ALA A 1 89 ? 12.167 7.867 -21.214 1.00 96.56 89 ALA A CA 1
ATOM 711 C C . ALA A 1 89 ? 13.249 7.042 -20.485 1.00 96.56 89 ALA A C 1
ATOM 713 O O . ALA A 1 89 ? 14.359 6.899 -21.012 1.00 96.56 89 ALA A O 1
ATOM 714 N N . PRO A 1 90 ? 12.959 6.526 -19.278 1.00 97.56 90 PRO A N 1
ATOM 715 C CA . PRO A 1 90 ? 13.926 5.747 -18.516 1.00 97.56 90 PRO A CA 1
ATOM 716 C C . PRO A 1 90 ? 14.155 4.370 -19.155 1.00 97.56 90 PRO A C 1
ATOM 718 O O . PRO A 1 90 ? 13.323 3.866 -19.906 1.00 97.56 90 PRO A O 1
ATOM 721 N N . THR A 1 91 ? 15.279 3.732 -18.824 1.00 97.56 91 THR A N 1
ATOM 722 C CA . THR A 1 91 ? 15.590 2.364 -19.276 1.00 97.56 91 THR A CA 1
ATOM 723 C C . THR A 1 91 ? 14.711 1.325 -18.581 1.00 97.56 91 THR A C 1
ATOM 725 O O . THR A 1 91 ? 14.319 0.334 -19.186 1.00 97.56 91 THR A O 1
ATOM 728 N N . MET A 1 92 ? 14.429 1.545 -17.297 1.00 96.62 92 MET A N 1
ATOM 729 C CA . MET A 1 92 ? 13.558 0.729 -16.457 1.00 96.62 92 MET A CA 1
ATOM 730 C C . MET A 1 92 ? 12.616 1.656 -15.692 1.00 96.62 92 MET A C 1
ATOM 732 O O . MET A 1 92 ? 13.025 2.731 -15.253 1.00 96.62 92 MET A O 1
ATOM 736 N N . MET A 1 93 ? 11.368 1.248 -15.497 1.00 96.62 93 MET A N 1
ATOM 737 C CA . MET A 1 93 ? 10.367 2.051 -14.798 1.00 96.62 93 MET A CA 1
ATOM 738 C C . MET A 1 93 ? 9.494 1.173 -13.915 1.00 96.62 93 MET A C 1
ATOM 740 O O . MET A 1 93 ? 9.119 0.070 -14.304 1.00 96.62 93 MET A O 1
ATOM 744 N N . MET A 1 94 ? 9.169 1.672 -12.728 1.00 95.44 94 MET A N 1
ATOM 745 C CA . MET A 1 94 ? 8.082 1.118 -11.931 1.00 95.44 94 M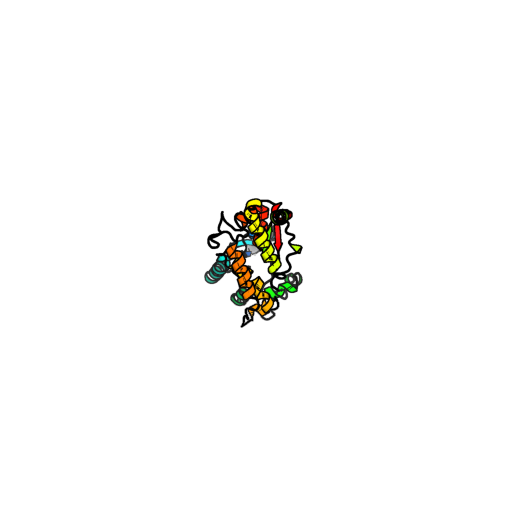ET A CA 1
ATOM 746 C C . MET A 1 94 ? 6.748 1.597 -12.490 1.00 95.44 94 MET A C 1
ATOM 748 O O . MET A 1 94 ? 6.595 2.789 -12.756 1.00 95.44 94 MET A O 1
ATOM 752 N N . LEU A 1 95 ? 5.803 0.673 -12.623 1.00 94.06 95 LEU A N 1
ATOM 753 C CA . LEU A 1 95 ? 4.448 0.914 -13.113 1.00 94.06 95 LEU A CA 1
ATOM 754 C C . LEU A 1 95 ? 3.443 0.670 -11.981 1.00 94.06 95 LEU A C 1
ATOM 756 O O . LEU A 1 95 ? 3.677 -0.184 -11.124 1.00 94.06 95 LEU A O 1
ATOM 760 N N . GLY A 1 96 ? 2.334 1.408 -11.984 1.00 88.19 96 GLY A N 1
ATOM 761 C CA . GLY A 1 96 ? 1.270 1.333 -10.979 1.00 88.19 96 GLY A CA 1
ATOM 762 C C . GLY A 1 96 ? 0.308 0.148 -11.132 1.00 88.19 96 GLY A C 1
ATOM 763 O O . GLY A 1 96 ? -0.626 0.027 -10.347 1.00 88.19 96 GLY A O 1
ATOM 764 N N . GLY A 1 97 ? 0.510 -0.722 -12.126 1.00 91.44 97 GLY A N 1
ATOM 765 C CA . GLY A 1 97 ? -0.315 -1.907 -12.386 1.00 91.44 97 GLY A CA 1
ATOM 766 C C . GLY A 1 97 ? -0.751 -2.016 -13.847 1.00 91.44 97 GLY A C 1
ATOM 767 O O . GLY A 1 97 ? -0.181 -1.366 -14.723 1.00 91.44 97 GLY A O 1
ATOM 768 N N . LEU A 1 98 ? -1.781 -2.827 -14.106 1.00 94.94 98 LEU A N 1
ATOM 769 C CA . LEU A 1 98 ? -2.279 -3.116 -15.459 1.00 94.94 98 LEU A CA 1
ATOM 770 C C . LEU A 1 98 ? -2.659 -1.871 -16.292 1.00 94.94 98 LEU A C 1
ATOM 772 O O . LEU A 1 98 ? -2.325 -1.865 -17.474 1.00 94.94 98 LEU A O 1
ATOM 776 N N . PRO A 1 99 ? -3.264 -0.795 -15.738 1.00 94.19 99 PRO A N 1
ATOM 777 C CA . PRO A 1 99 ? -3.537 0.420 -16.516 1.00 94.19 99 PRO A CA 1
ATOM 778 C C . PRO A 1 99 ? -2.281 1.100 -17.069 1.00 94.19 99 PRO A C 1
ATOM 780 O O . PRO A 1 99 ? -2.261 1.512 -18.227 1.00 94.19 99 PRO A O 1
ATOM 783 N N . ASP A 1 100 ? -1.221 1.186 -16.263 1.00 95.31 100 ASP A N 1
ATOM 784 C CA . ASP A 1 100 ? 0.060 1.737 -16.708 1.00 95.31 100 ASP A CA 1
ATOM 785 C C . ASP A 1 100 ? 0.732 0.802 -17.721 1.00 95.31 100 ASP A C 1
ATOM 787 O O . ASP A 1 100 ? 1.302 1.266 -18.707 1.00 95.31 100 ASP A O 1
ATOM 791 N N . ILE A 1 101 ? 0.645 -0.514 -17.505 1.00 96.88 101 ILE A N 1
ATOM 792 C CA . ILE A 1 101 ? 1.171 -1.514 -18.441 1.00 96.88 101 ILE A CA 1
ATOM 793 C C . ILE A 1 101 ? 0.493 -1.381 -19.807 1.00 96.88 101 ILE A C 1
ATOM 795 O O . ILE A 1 101 ? 1.198 -1.294 -20.808 1.00 96.88 101 ILE A O 1
ATOM 799 N N . ASP A 1 102 ? -0.839 -1.294 -19.865 1.00 97.31 102 ASP A N 1
ATOM 800 C CA . ASP A 1 102 ? -1.567 -1.100 -21.127 1.00 97.31 102 ASP A CA 1
ATOM 801 C C . ASP A 1 102 ? -1.209 0.238 -21.791 1.00 97.31 102 ASP A C 1
ATOM 803 O O . ASP A 1 102 ? -0.970 0.288 -22.999 1.00 97.31 102 ASP A O 1
ATOM 807 N N . PHE A 1 103 ? -1.092 1.316 -21.008 1.00 96.88 103 PHE A N 1
ATOM 808 C CA . PHE A 1 103 ? -0.731 2.636 -21.528 1.00 96.88 103 PHE A CA 1
ATOM 809 C C . PHE A 1 103 ? 0.679 2.677 -22.136 1.00 96.88 103 PHE A C 1
ATOM 811 O O . PHE A 1 103 ? 0.888 3.315 -23.170 1.00 96.88 103 PHE A O 1
ATOM 818 N N . TYR A 1 104 ? 1.650 2.006 -21.511 1.00 97.50 104 TYR A N 1
ATOM 819 C CA . TYR A 1 104 ? 3.048 2.010 -21.945 1.00 97.50 104 TYR A CA 1
ATOM 820 C C . TYR A 1 104 ? 3.448 0.794 -22.789 1.00 97.50 104 TYR A C 1
ATOM 822 O O . TYR A 1 104 ? 4.614 0.726 -23.171 1.00 97.50 104 TYR A O 1
ATOM 830 N N . LYS A 1 105 ? 2.541 -0.137 -23.118 1.00 96.62 105 LYS A N 1
ATOM 831 C CA . LYS A 1 105 ? 2.876 -1.452 -23.707 1.00 96.62 105 LYS A CA 1
ATOM 832 C C . LYS A 1 105 ? 3.799 -1.416 -24.922 1.00 96.62 105 LYS A C 1
ATOM 834 O O . LYS A 1 105 ? 4.713 -2.225 -25.007 1.00 96.62 105 LYS A O 1
ATOM 839 N N . ASP A 1 106 ? 3.646 -0.424 -25.799 1.00 95.69 106 ASP A N 1
ATOM 840 C CA . ASP A 1 106 ? 4.489 -0.260 -26.995 1.00 95.69 106 ASP A CA 1
ATOM 841 C C . ASP A 1 106 ? 5.965 0.067 -26.665 1.00 95.69 106 ASP A C 1
ATOM 843 O O . ASP A 1 106 ? 6.837 0.009 -27.536 1.00 95.69 106 ASP A O 1
ATOM 847 N N . TYR A 1 107 ? 6.255 0.429 -25.413 1.00 96.25 107 TYR A N 1
ATOM 848 C CA . TYR A 1 107 ? 7.587 0.711 -24.875 1.00 96.25 107 TYR A CA 1
ATOM 849 C C . TYR A 1 107 ? 8.109 -0.389 -23.941 1.00 96.25 107 TYR A C 1
ATOM 851 O O . TYR A 1 107 ? 9.232 -0.268 -23.443 1.00 96.25 107 TYR A O 1
ATOM 859 N N . LEU A 1 108 ? 7.315 -1.427 -23.667 1.00 97.19 108 LEU A N 1
ATOM 860 C CA . LEU A 1 108 ? 7.673 -2.502 -22.748 1.00 97.19 108 LEU A CA 1
ATOM 861 C C . LEU A 1 108 ? 8.288 -3.684 -23.498 1.00 97.19 108 LEU A C 1
ATOM 863 O O . LEU A 1 108 ? 8.004 -3.944 -24.666 1.00 97.19 108 LEU A O 1
ATOM 867 N N . LEU A 1 109 ? 9.183 -4.384 -22.807 1.00 95.94 109 LEU A N 1
ATOM 868 C CA . LEU A 1 109 ? 9.786 -5.614 -23.295 1.00 95.94 109 LEU A CA 1
ATOM 869 C C . LEU A 1 109 ? 8.920 -6.784 -22.834 1.00 95.94 109 LEU A C 1
ATOM 871 O O . LEU A 1 109 ? 8.685 -6.918 -21.639 1.00 95.94 109 LEU A O 1
ATOM 875 N N . GLU A 1 110 ? 8.505 -7.633 -23.767 1.00 97.06 110 GLU A N 1
ATOM 876 C CA . GLU A 1 110 ? 7.928 -8.945 -23.467 1.00 97.06 110 GLU A CA 1
ATOM 877 C C . GLU A 1 110 ? 8.963 -9.783 -22.691 1.00 97.06 110 GLU A C 1
ATOM 879 O O . GLU A 1 110 ? 10.118 -9.910 -23.113 1.00 97.06 110 GLU A O 1
ATOM 884 N N . MET A 1 111 ? 8.579 -10.276 -21.513 1.00 96.06 111 MET A N 1
ATOM 885 C CA . MET A 1 111 ? 9.480 -10.911 -20.552 1.00 96.06 111 MET A CA 1
ATOM 886 C C . MET A 1 111 ? 9.216 -12.407 -20.350 1.00 96.06 111 MET A C 1
ATOM 888 O O . MET A 1 111 ? 9.927 -13.015 -19.546 1.00 96.06 111 MET A O 1
ATOM 892 N N . SER A 1 112 ? 8.252 -13.032 -21.030 1.00 94.31 112 SER A N 1
ATOM 893 C CA . SER A 1 112 ? 7.873 -14.432 -20.768 1.00 94.31 112 SER A CA 1
ATOM 894 C C . SER A 1 112 ? 9.038 -15.402 -20.945 1.00 94.31 112 SER A C 1
ATOM 896 O O . SER A 1 112 ? 9.195 -16.319 -20.146 1.00 94.31 112 SER A O 1
ATOM 898 N N . ASP A 1 113 ? 9.904 -15.158 -21.932 1.00 94.44 113 ASP A N 1
ATOM 899 C CA . ASP A 1 113 ? 11.062 -16.013 -22.229 1.00 94.44 113 ASP A CA 1
ATOM 900 C C . ASP A 1 113 ? 12.323 -15.668 -21.404 1.00 94.44 113 ASP A C 1
ATOM 902 O O . ASP A 1 113 ? 13.395 -16.260 -21.595 1.00 94.44 113 ASP A O 1
ATOM 906 N N . LEU A 1 114 ? 12.252 -14.690 -20.493 1.00 94.94 114 LEU A N 1
ATOM 907 C CA . LEU A 1 114 ? 13.386 -14.331 -19.644 1.00 94.94 114 LEU A CA 1
ATOM 908 C C . LEU A 1 114 ? 13.519 -15.309 -18.479 1.00 94.94 114 LEU A C 1
ATOM 910 O O . LEU A 1 114 ? 12.582 -15.539 -17.727 1.00 94.94 114 LEU A O 1
ATOM 914 N N . LYS A 1 115 ? 14.750 -15.768 -18.220 1.00 94.94 115 LYS A N 1
ATOM 915 C CA . LYS A 1 115 ? 15.063 -16.605 -17.048 1.00 94.94 115 LYS A CA 1
ATOM 916 C C . LYS A 1 115 ? 14.578 -15.991 -15.723 1.00 94.94 115 LYS A C 1
ATOM 918 O O . LYS A 1 115 ? 14.216 -16.718 -14.809 1.00 94.94 115 LYS A O 1
ATOM 923 N N . LEU A 1 116 ? 14.590 -14.661 -15.605 1.00 91.81 116 LEU A N 1
ATOM 924 C CA . LEU A 1 116 ? 14.116 -13.969 -14.403 1.00 91.81 116 LEU A CA 1
ATOM 925 C C . LEU A 1 116 ? 12.628 -14.244 -14.125 1.00 91.81 116 LEU A C 1
ATOM 927 O O . LEU A 1 116 ? 12.232 -14.303 -12.966 1.00 91.81 116 LEU A O 1
ATOM 931 N N . THR A 1 117 ? 11.825 -14.457 -15.166 1.00 94.19 117 THR A N 1
ATOM 932 C CA . THR A 1 117 ? 10.397 -14.773 -15.058 1.00 94.19 117 THR A CA 1
ATOM 933 C C . THR A 1 117 ? 10.175 -16.136 -14.405 1.00 94.19 117 THR A C 1
ATOM 935 O O . THR A 1 117 ? 9.321 -16.252 -13.530 1.00 94.19 117 THR A O 1
ATOM 938 N N . ASP A 1 118 ? 11.013 -17.131 -14.718 1.00 93.44 118 ASP A N 1
ATOM 939 C CA . ASP A 1 118 ? 10.987 -18.454 -14.071 1.00 93.44 118 ASP A CA 1
ATOM 940 C C . ASP A 1 118 ? 11.335 -18.402 -12.570 1.00 93.44 118 ASP A C 1
ATOM 942 O O . ASP A 1 118 ? 11.014 -19.323 -11.816 1.00 93.44 118 ASP A O 1
ATOM 946 N N . GLU A 1 119 ? 12.018 -17.343 -12.124 1.00 93.12 119 GLU A N 1
ATOM 947 C CA . GLU A 1 119 ? 12.391 -17.134 -10.720 1.00 93.12 119 GLU A CA 1
ATOM 948 C C . GLU A 1 119 ? 11.272 -16.438 -9.914 1.00 93.12 119 GLU A C 1
ATOM 950 O O . GLU A 1 119 ? 11.370 -16.335 -8.687 1.00 93.12 119 GLU A O 1
ATOM 955 N N . MET A 1 120 ? 10.195 -15.986 -10.569 1.00 93.19 120 MET A N 1
ATOM 956 C CA . MET A 1 120 ? 9.057 -15.331 -9.920 1.00 93.19 120 MET A CA 1
ATOM 957 C C . MET A 1 120 ? 8.055 -16.324 -9.336 1.00 93.19 120 MET A C 1
ATOM 959 O O . MET A 1 120 ? 7.880 -17.446 -9.806 1.00 93.19 120 MET A O 1
ATOM 963 N N . LEU A 1 121 ? 7.332 -15.874 -8.308 1.00 92.31 121 LEU A N 1
ATOM 964 C CA . LEU A 1 121 ? 6.175 -16.599 -7.793 1.00 92.31 121 LEU A CA 1
ATOM 965 C C . LEU A 1 121 ? 5.056 -16.563 -8.849 1.00 92.31 121 LEU A C 1
ATOM 967 O O . LEU A 1 121 ? 4.558 -15.470 -9.132 1.00 92.31 121 LEU A O 1
ATOM 971 N N . PRO A 1 122 ? 4.614 -17.713 -9.402 1.00 91.06 122 PRO A N 1
ATOM 972 C CA . PRO A 1 122 ? 3.672 -17.727 -10.523 1.00 91.06 122 PRO A CA 1
ATOM 973 C C . PRO A 1 122 ? 2.366 -16.980 -10.239 1.00 91.06 122 PRO A C 1
ATOM 975 O O . PRO A 1 122 ? 1.836 -16.300 -11.109 1.00 91.06 122 PRO A O 1
ATOM 978 N N . GLN A 1 123 ? 1.880 -17.039 -8.997 1.00 89.38 123 GLN A N 1
ATOM 979 C CA . GLN A 1 123 ? 0.655 -16.359 -8.574 1.00 89.38 123 GLN A CA 1
ATOM 980 C C . GLN A 1 123 ? 0.746 -14.824 -8.581 1.00 89.38 123 GLN A C 1
ATOM 982 O O . GLN A 1 123 ? -0.279 -14.162 -8.475 1.00 89.38 123 GLN A O 1
ATOM 987 N N . LEU A 1 124 ? 1.948 -14.247 -8.676 1.00 90.56 124 LEU A N 1
ATOM 988 C CA . LEU A 1 124 ? 2.139 -12.795 -8.730 1.00 90.56 124 LEU A CA 1
ATOM 989 C C . LEU A 1 124 ? 2.257 -12.270 -10.162 1.00 90.56 124 LEU A C 1
ATOM 991 O O . LEU A 1 124 ? 2.034 -11.083 -10.390 1.00 90.56 124 LEU A O 1
ATOM 995 N N . LEU A 1 125 ? 2.580 -13.138 -11.127 1.00 92.56 125 LEU A N 1
ATOM 996 C CA . LEU A 1 125 ? 2.819 -12.739 -12.517 1.00 92.56 125 LEU A CA 1
ATOM 997 C C . LEU A 1 125 ? 1.591 -12.091 -13.162 1.00 92.56 125 LEU A C 1
ATOM 999 O O . LEU A 1 125 ? 1.744 -11.203 -13.998 1.00 92.56 125 LEU A O 1
ATOM 1003 N N . GLY A 1 126 ? 0.382 -12.450 -12.719 1.00 91.81 126 GLY A N 1
ATOM 1004 C CA . GLY A 1 126 ? -0.859 -11.848 -13.208 1.00 91.81 126 GLY A CA 1
ATOM 1005 C C . GLY A 1 126 ? -0.910 -10.322 -13.058 1.00 91.81 126 GLY A C 1
ATOM 1006 O O . GLY A 1 126 ? -1.520 -9.661 -13.888 1.00 91.81 126 GLY A O 1
ATOM 1007 N N . ALA A 1 127 ? -0.220 -9.737 -12.069 1.00 92.06 127 ALA A N 1
ATOM 1008 C CA . ALA A 1 127 ? -0.152 -8.281 -11.895 1.00 92.06 127 ALA A CA 1
ATOM 1009 C C . ALA A 1 127 ? 0.649 -7.561 -13.000 1.00 92.06 127 ALA A C 1
ATOM 1011 O O . ALA A 1 127 ? 0.526 -6.347 -13.151 1.00 92.06 127 ALA A O 1
ATOM 1012 N N . GLY A 1 128 ? 1.475 -8.304 -13.740 1.00 95.31 128 GLY A N 1
ATOM 1013 C CA . GLY A 1 128 ? 2.306 -7.816 -14.839 1.00 95.31 128 GLY A CA 1
ATOM 1014 C C . GLY A 1 128 ? 1.962 -8.415 -16.205 1.00 95.31 128 GLY A C 1
ATOM 1015 O O . GLY A 1 128 ? 2.698 -8.181 -17.163 1.00 95.31 128 GLY A O 1
ATOM 1016 N N . THR A 1 129 ? 0.887 -9.205 -16.286 1.00 95.75 129 THR A N 1
ATOM 1017 C CA . THR A 1 129 ? 0.475 -9.918 -17.502 1.00 95.75 129 THR A CA 1
ATOM 1018 C C . THR A 1 129 ? -0.712 -9.211 -18.142 1.00 95.75 129 THR A C 1
ATOM 1020 O O . THR A 1 129 ? -1.717 -8.996 -17.471 1.00 95.75 129 THR A O 1
ATOM 1023 N N . LEU A 1 130 ? -0.615 -8.886 -19.427 1.00 94.94 130 LEU A N 1
ATOM 1024 C CA . LEU A 1 130 ? -1.688 -8.294 -20.224 1.00 94.94 130 LEU A CA 1
ATOM 1025 C C . LEU A 1 130 ? -1.782 -9.054 -21.549 1.00 94.94 130 LEU A C 1
ATOM 1027 O O . LEU A 1 130 ? -0.758 -9.292 -22.174 1.00 94.94 130 LEU A O 1
ATOM 1031 N N . ASP A 1 131 ? -2.989 -9.441 -21.972 1.00 91.31 131 ASP A N 1
ATOM 1032 C CA . ASP A 1 131 ? -3.213 -10.178 -23.230 1.00 91.31 131 ASP A CA 1
ATOM 1033 C C . ASP A 1 131 ? -2.313 -11.429 -23.395 1.00 91.31 131 ASP A C 1
ATOM 1035 O O . ASP A 1 131 ? -1.822 -11.718 -24.482 1.00 91.31 131 ASP A O 1
ATOM 1039 N N . ASP A 1 132 ? -2.105 -12.174 -22.300 1.00 92.19 132 ASP A N 1
ATOM 1040 C CA . ASP A 1 132 ? -1.206 -13.340 -22.193 1.00 92.19 132 ASP A CA 1
ATOM 1041 C C . ASP A 1 132 ? 0.306 -13.036 -22.346 1.00 92.19 132 ASP A C 1
ATOM 1043 O O . ASP A 1 132 ? 1.120 -13.961 -22.357 1.00 92.19 132 ASP A O 1
ATOM 1047 N N . GLU A 1 133 ? 0.705 -11.761 -22.394 1.00 95.56 133 GLU A N 1
ATOM 1048 C CA . GLU A 1 133 ? 2.101 -11.311 -22.442 1.00 95.56 133 GLU A CA 1
ATOM 1049 C C . GLU A 1 133 ? 2.560 -10.777 -21.077 1.00 95.56 133 GLU A C 1
ATOM 1051 O O . GLU A 1 133 ? 1.894 -9.943 -20.455 1.00 95.56 133 GLU A O 1
ATOM 1056 N N . ILE A 1 134 ? 3.728 -11.222 -20.600 1.00 97.06 134 ILE A N 1
ATOM 1057 C CA . ILE A 1 134 ? 4.327 -10.705 -19.362 1.00 97.06 134 ILE A CA 1
ATOM 1058 C C . ILE A 1 134 ? 5.126 -9.450 -19.713 1.00 97.06 134 ILE A C 1
ATOM 1060 O O . ILE A 1 134 ? 6.262 -9.532 -20.172 1.00 97.06 134 ILE A O 1
ATOM 1064 N N . LEU A 1 135 ? 4.536 -8.277 -19.490 1.00 97.44 135 LEU A N 1
ATOM 1065 C CA . LEU A 1 135 ? 5.119 -6.978 -19.856 1.00 97.44 135 LEU A CA 1
ATOM 1066 C C . LEU A 1 135 ? 5.774 -6.254 -18.670 1.00 97.44 135 LEU A C 1
ATOM 1068 O O . LEU A 1 135 ? 6.487 -5.264 -18.846 1.00 97.44 135 LEU A O 1
ATOM 1072 N N . ALA A 1 136 ? 5.547 -6.743 -17.452 1.00 96.25 136 ALA A N 1
ATOM 1073 C CA . ALA A 1 136 ? 6.186 -6.254 -16.240 1.00 96.25 136 ALA A CA 1
ATOM 1074 C C . ALA A 1 136 ? 6.392 -7.390 -15.232 1.00 96.25 136 ALA A C 1
ATOM 1076 O O . ALA A 1 136 ? 5.633 -8.356 -15.193 1.00 96.25 136 ALA A O 1
ATOM 1077 N N . LEU A 1 137 ? 7.402 -7.249 -14.372 1.00 95.62 137 LEU A N 1
ATOM 1078 C CA . LEU A 1 137 ? 7.668 -8.195 -13.290 1.00 95.62 137 LEU A CA 1
ATOM 1079 C C . LEU A 1 137 ? 7.370 -7.546 -11.930 1.00 95.62 137 LEU A C 1
ATOM 1081 O O . LEU A 1 137 ? 7.854 -6.439 -11.670 1.00 95.62 137 LEU A O 1
ATOM 1085 N N . PRO A 1 138 ? 6.607 -8.212 -11.041 1.00 92.50 138 PRO A N 1
ATOM 1086 C CA . PRO A 1 138 ? 6.365 -7.715 -9.690 1.00 92.50 138 PRO A CA 1
ATOM 1087 C C . PRO A 1 138 ? 7.675 -7.568 -8.904 1.00 92.50 138 PRO A C 1
ATOM 1089 O O . PRO A 1 138 ? 8.441 -8.521 -8.786 1.00 92.50 138 PRO A O 1
ATOM 1092 N N . MET A 1 139 ? 7.926 -6.389 -8.324 1.00 88.88 139 MET A N 1
ATOM 1093 C CA . MET A 1 139 ? 9.138 -6.149 -7.520 1.00 88.88 139 MET A CA 1
ATOM 1094 C C . MET A 1 139 ? 8.950 -6.345 -6.012 1.00 88.88 139 MET A C 1
ATOM 1096 O O . MET A 1 139 ? 9.927 -6.379 -5.266 1.00 88.88 139 MET A O 1
ATOM 1100 N N . GLY A 1 140 ? 7.710 -6.431 -5.539 1.00 86.81 140 GLY A N 1
ATOM 1101 C CA . GLY A 1 140 ? 7.404 -6.516 -4.118 1.00 86.81 140 GLY A CA 1
ATOM 1102 C C . GLY A 1 140 ? 5.969 -6.952 -3.876 1.00 86.81 140 GLY A C 1
ATOM 1103 O O . GLY A 1 140 ? 5.143 -6.942 -4.786 1.00 86.81 140 GLY A O 1
ATOM 1104 N N . ILE A 1 141 ? 5.699 -7.350 -2.637 1.00 88.00 141 ILE A N 1
ATOM 1105 C CA . ILE A 1 141 ? 4.360 -7.674 -2.152 1.00 88.00 141 ILE A CA 1
ATOM 1106 C C . ILE A 1 141 ? 4.013 -6.635 -1.098 1.00 88.00 141 ILE A C 1
ATOM 1108 O O . ILE A 1 141 ? 4.799 -6.408 -0.175 1.00 88.00 141 ILE A O 1
ATOM 1112 N N . GLU A 1 142 ? 2.836 -6.037 -1.233 1.00 87.88 142 GLU A N 1
ATOM 1113 C CA . GLU A 1 142 ? 2.315 -5.093 -0.256 1.00 87.88 142 GLU A CA 1
ATOM 1114 C C . GLU A 1 142 ? 1.088 -5.675 0.435 1.00 87.88 142 GLU A C 1
ATOM 1116 O O . GLU A 1 142 ? 0.199 -6.243 -0.198 1.00 87.88 142 GLU A O 1
ATOM 1121 N N . GLY A 1 143 ? 1.072 -5.560 1.756 1.00 89.06 143 GLY A N 1
ATOM 1122 C CA . GLY A 1 143 ? -0.055 -5.877 2.611 1.00 89.06 143 GLY A CA 1
ATOM 1123 C C . GLY A 1 143 ? -0.469 -4.621 3.358 1.00 89.06 143 GLY A C 1
ATOM 1124 O O . GLY A 1 143 ? 0.355 -3.992 4.025 1.00 89.06 143 GLY A O 1
ATOM 1125 N N . PHE A 1 144 ? -1.748 -4.277 3.255 1.00 90.75 144 PHE A N 1
ATOM 1126 C CA . PHE A 1 144 ? -2.331 -3.099 3.882 1.00 90.75 144 PHE A CA 1
ATOM 1127 C C . PHE A 1 144 ? -3.601 -3.439 4.650 1.00 90.75 144 PHE A C 1
ATOM 1129 O O . PHE A 1 144 ? -4.252 -4.460 4.416 1.00 90.75 144 PHE A O 1
ATOM 1136 N N . GLY A 1 145 ? -3.938 -2.574 5.597 1.00 92.06 145 GLY A N 1
ATOM 1137 C CA . GLY A 1 145 ? -5.093 -2.735 6.461 1.00 92.06 145 GLY A CA 1
ATOM 1138 C C . GLY A 1 145 ? -4.999 -1.794 7.652 1.00 92.06 145 GLY A C 1
ATOM 1139 O O . GLY A 1 145 ? -4.444 -0.704 7.544 1.00 92.06 145 GLY A O 1
ATOM 1140 N N . PHE A 1 146 ? -5.518 -2.224 8.800 1.00 92.69 146 PHE A N 1
ATOM 1141 C CA . PHE A 1 146 ? -5.284 -1.495 10.041 1.00 92.69 146 PHE A CA 1
ATOM 1142 C C . PHE A 1 146 ? -3.993 -1.972 10.695 1.00 92.69 146 PHE A C 1
ATOM 1144 O O . PHE A 1 146 ? -3.884 -3.118 11.141 1.00 92.69 146 PHE A O 1
ATOM 1151 N N . MET A 1 147 ? -3.031 -1.066 10.776 1.00 95.12 147 MET A N 1
ATOM 1152 C CA . MET A 1 147 ? -1.912 -1.166 11.700 1.00 95.12 147 MET A CA 1
ATOM 1153 C C . MET A 1 147 ? -2.431 -0.851 13.102 1.00 95.12 147 MET A C 1
ATOM 1155 O O . MET A 1 147 ? -3.223 0.076 13.267 1.00 95.12 147 MET A O 1
ATOM 1159 N N . TYR A 1 148 ? -2.001 -1.604 14.109 1.00 96.62 148 TYR A N 1
ATOM 1160 C CA . TYR A 1 148 ? -2.391 -1.375 15.499 1.00 96.62 148 TYR A CA 1
ATOM 1161 C C . TYR A 1 148 ? -1.200 -1.495 16.446 1.00 96.62 148 TYR A C 1
ATOM 1163 O O . TYR A 1 148 ? -0.261 -2.259 16.200 1.00 96.62 148 TYR A O 1
ATOM 1171 N N . ASN A 1 149 ? -1.252 -0.754 17.550 1.00 97.50 149 ASN A N 1
ATOM 1172 C CA . ASN A 1 149 ? -0.231 -0.796 18.587 1.00 97.50 149 ASN A CA 1
ATOM 1173 C C . ASN A 1 149 ? -0.549 -1.916 19.593 1.00 97.50 149 ASN A C 1
ATOM 1175 O O . ASN A 1 149 ? -1.519 -1.853 20.357 1.00 97.50 149 ASN A O 1
ATOM 1179 N N . LYS A 1 150 ? 0.273 -2.971 19.584 1.00 97.62 150 LYS A N 1
ATOM 1180 C CA . LYS A 1 150 ? 0.116 -4.184 20.402 1.00 97.62 150 LYS A CA 1
ATOM 1181 C C . LYS A 1 150 ? 0.115 -3.883 21.899 1.00 97.62 150 LYS A C 1
ATOM 1183 O O . LYS A 1 150 ? -0.615 -4.542 22.637 1.00 97.62 150 LYS A O 1
ATOM 1188 N N . GLU A 1 151 ? 0.894 -2.905 22.354 1.00 97.38 151 GLU A N 1
ATOM 1189 C CA . GLU A 1 151 ? 0.940 -2.537 23.771 1.00 97.38 151 GLU A CA 1
ATOM 1190 C C . GLU A 1 151 ? -0.325 -1.809 24.212 1.00 97.38 151 GLU A C 1
ATOM 1192 O O . GLU A 1 151 ? -0.865 -2.122 25.274 1.00 97.38 151 GLU A O 1
ATOM 1197 N N . ILE A 1 152 ? -0.826 -0.875 23.397 1.00 98.38 152 ILE A N 1
ATOM 1198 C CA . ILE A 1 152 ? -2.097 -0.185 23.659 1.00 98.38 152 ILE A CA 1
ATOM 1199 C C . ILE A 1 152 ? -3.238 -1.207 23.706 1.00 98.38 152 ILE A C 1
ATOM 1201 O O . ILE A 1 152 ? -4.018 -1.219 24.660 1.00 98.38 152 ILE A O 1
ATOM 1205 N N . PHE A 1 153 ? -3.288 -2.132 22.743 1.00 98.12 153 PHE A N 1
ATOM 1206 C CA . PHE A 1 153 ? -4.274 -3.216 22.736 1.00 98.12 153 PHE A CA 1
ATOM 1207 C C . PHE A 1 153 ? -4.173 -4.085 23.995 1.00 98.12 153 PHE A C 1
ATOM 1209 O O . PHE A 1 153 ? -5.186 -4.353 24.641 1.00 98.12 153 PHE A O 1
ATOM 1216 N N . ALA A 1 154 ? -2.962 -4.474 24.401 1.00 97.88 154 ALA A N 1
ATOM 1217 C CA . ALA A 1 154 ? -2.755 -5.266 25.610 1.00 97.88 154 ALA A CA 1
ATOM 1218 C C . ALA A 1 154 ? -3.208 -4.525 26.882 1.00 97.88 154 ALA A C 1
ATOM 1220 O O . ALA A 1 154 ? -3.889 -5.123 27.718 1.00 97.88 154 ALA A O 1
ATOM 1221 N N . LYS A 1 155 ? -2.897 -3.227 27.016 1.00 98.06 155 LYS A N 1
ATOM 1222 C CA . LYS A 1 155 ? -3.350 -2.373 28.134 1.00 98.06 155 LYS A CA 1
ATOM 1223 C C . LYS A 1 155 ? -4.874 -2.237 28.170 1.00 98.06 155 LYS A C 1
ATOM 1225 O O . LYS A 1 155 ? -5.466 -2.252 29.247 1.00 98.06 155 LYS A O 1
ATOM 1230 N N . ALA A 1 156 ? -5.514 -2.173 27.005 1.00 98.06 156 ALA A N 1
ATOM 1231 C CA . ALA A 1 156 ? -6.968 -2.154 26.877 1.00 98.06 156 ALA A CA 1
ATOM 1232 C C . ALA A 1 156 ? -7.627 -3.532 27.106 1.00 98.06 156 ALA A C 1
ATOM 1234 O O . ALA A 1 156 ? -8.851 -3.616 27.190 1.00 98.06 156 ALA A O 1
ATOM 1235 N N . GLY A 1 157 ? -6.845 -4.612 27.233 1.00 97.69 157 GLY A N 1
ATOM 1236 C CA . GLY A 1 157 ? -7.354 -5.980 27.381 1.00 97.69 157 GLY A CA 1
ATOM 1237 C C . GLY A 1 157 ? -7.871 -6.595 26.076 1.00 97.69 157 GLY A C 1
ATOM 1238 O O . GLY A 1 157 ? -8.680 -7.525 26.110 1.00 97.69 157 GLY A O 1
ATOM 1239 N N . ILE A 1 158 ? -7.421 -6.082 24.931 1.00 97.12 158 ILE A N 1
ATOM 1240 C CA . ILE A 1 158 ? -7.875 -6.464 23.594 1.00 97.12 158 ILE A CA 1
ATOM 1241 C C . ILE A 1 158 ? -6.951 -7.542 23.025 1.00 97.12 158 ILE A C 1
ATOM 1243 O O . ILE A 1 158 ? -5.741 -7.359 22.906 1.00 97.12 158 ILE A O 1
ATOM 1247 N N . ASP A 1 159 ? -7.540 -8.676 22.642 1.00 94.69 159 ASP A N 1
ATOM 1248 C CA . ASP A 1 159 ? -6.853 -9.734 21.899 1.00 94.69 159 ASP A CA 1
ATOM 1249 C C . ASP A 1 159 ? -7.214 -9.617 20.410 1.00 94.69 159 ASP A C 1
ATOM 1251 O O . ASP A 1 159 ? -8.347 -9.947 20.041 1.00 94.69 159 ASP A O 1
ATOM 1255 N N . PRO A 1 160 ? -6.283 -9.188 19.537 1.00 91.81 160 PRO A N 1
ATOM 1256 C CA . PRO A 1 160 ? -6.566 -8.978 18.118 1.00 91.81 160 PRO A CA 1
ATOM 1257 C C . PRO A 1 160 ? -7.025 -10.259 17.408 1.00 91.81 160 P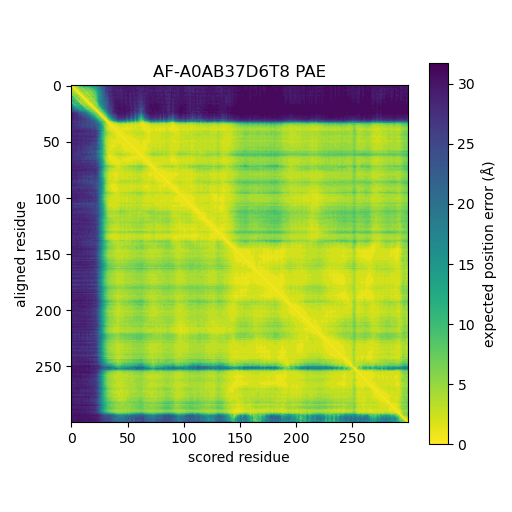RO A C 1
ATOM 1259 O O . PRO A 1 160 ? -7.744 -10.187 16.416 1.00 91.81 160 PRO A O 1
ATOM 1262 N N . LYS A 1 161 ? -6.695 -11.449 17.933 1.00 90.62 161 LYS A N 1
ATOM 1263 C CA . LYS A 1 161 ? -7.148 -12.729 17.361 1.00 90.62 161 LYS A CA 1
ATOM 1264 C C . LYS A 1 161 ? -8.648 -12.964 17.533 1.00 90.62 161 LYS A C 1
ATOM 1266 O O . LYS A 1 161 ? -9.204 -13.825 16.854 1.00 90.62 161 LYS A O 1
ATOM 1271 N N . LYS A 1 162 ? -9.310 -12.238 18.436 1.00 91.38 162 LYS A N 1
ATOM 1272 C CA . LYS A 1 162 ? -10.759 -12.340 18.655 1.00 91.38 162 LYS A CA 1
ATOM 1273 C C . LYS A 1 162 ? -11.575 -11.465 17.708 1.00 91.38 162 LYS A C 1
ATOM 1275 O O . LYS A 1 162 ? -12.791 -11.581 17.722 1.00 91.38 162 LYS A O 1
ATOM 1280 N N . ILE A 1 163 ? -10.930 -10.632 16.891 1.00 91.56 163 ILE A N 1
ATOM 1281 C CA . ILE A 1 163 ? -11.608 -9.761 15.932 1.00 91.56 163 ILE A CA 1
ATOM 1282 C C . ILE A 1 163 ? -11.896 -10.569 14.665 1.00 91.56 163 ILE A C 1
ATOM 1284 O O . ILE A 1 163 ? -11.008 -10.764 13.835 1.00 91.56 163 ILE A O 1
ATOM 1288 N N . GLN A 1 164 ? -13.116 -11.085 14.536 1.00 88.62 164 GLN A N 1
ATOM 1289 C CA . GLN A 1 164 ? -13.503 -11.984 13.443 1.00 88.62 164 GLN A CA 1
ATOM 1290 C C . GLN A 1 164 ? -14.495 -11.346 12.471 1.00 88.62 164 GLN A C 1
ATOM 1292 O O . GLN A 1 164 ? -14.651 -11.833 11.362 1.00 88.62 164 GLN A O 1
ATOM 1297 N N . ASN A 1 165 ? -15.176 -10.278 12.876 1.00 90.88 165 ASN A N 1
ATOM 1298 C CA . ASN A 1 165 ? -16.187 -9.590 12.079 1.00 90.88 165 ASN A CA 1
ATOM 1299 C C . ASN A 1 165 ? -16.233 -8.095 12.442 1.00 90.88 165 ASN A C 1
ATOM 1301 O O . ASN A 1 165 ? -15.570 -7.640 13.378 1.00 90.88 165 ASN A O 1
ATOM 1305 N N . PHE A 1 166 ? -17.044 -7.328 11.715 1.00 92.06 166 PHE A N 1
ATOM 1306 C CA . PHE A 1 166 ? -17.212 -5.898 11.973 1.00 92.06 166 PHE A CA 1
ATOM 1307 C C . PHE A 1 166 ? -17.757 -5.566 13.370 1.00 92.06 166 PHE A C 1
ATOM 1309 O O . PHE A 1 166 ? -17.370 -4.547 13.932 1.00 92.06 166 PHE A O 1
ATOM 1316 N N . ALA A 1 167 ? -18.621 -6.399 13.962 1.00 93.69 167 ALA A N 1
ATOM 1317 C CA . ALA A 1 167 ? -19.138 -6.133 15.305 1.00 93.69 167 ALA A CA 1
ATOM 1318 C C . ALA A 1 167 ? -18.026 -6.232 16.361 1.00 93.69 167 ALA A C 1
ATOM 1320 O O . ALA A 1 167 ? -17.936 -5.361 17.226 1.00 93.69 167 ALA A O 1
ATOM 1321 N N . ASP A 1 168 ? -17.137 -7.224 16.240 1.00 93.75 168 ASP A N 1
ATOM 1322 C CA . ASP A 1 168 ? -15.953 -7.331 17.100 1.00 93.75 168 ASP A CA 1
ATOM 1323 C C . ASP A 1 168 ? -15.025 -6.121 16.906 1.00 93.75 168 ASP A C 1
ATOM 1325 O O . ASP A 1 168 ? -14.520 -5.555 17.874 1.00 93.75 168 ASP A O 1
ATOM 1329 N N . PHE A 1 169 ? -14.815 -5.698 15.652 1.00 94.50 169 PHE A N 1
ATOM 1330 C CA . PHE A 1 169 ? -13.988 -4.531 15.338 1.00 94.50 169 PHE A CA 1
ATOM 1331 C C . PHE A 1 169 ? -14.576 -3.244 15.928 1.00 94.50 169 PHE A C 1
ATOM 1333 O O . PHE A 1 169 ? -13.868 -2.472 16.571 1.00 94.50 169 PHE A O 1
ATOM 1340 N N . LYS A 1 170 ? -15.885 -3.041 15.780 1.00 95.50 170 LYS A N 1
ATOM 1341 C CA . LYS A 1 170 ? -16.598 -1.914 16.376 1.00 95.50 170 LYS A CA 1
ATOM 1342 C C . LYS A 1 170 ? -16.471 -1.913 17.900 1.00 95.50 170 LYS A C 1
ATOM 1344 O O . LYS A 1 170 ? -16.162 -0.874 18.470 1.00 95.50 170 LYS A O 1
ATOM 1349 N N . GLN A 1 171 ? -16.618 -3.070 18.546 1.00 97.00 171 GLN A N 1
ATOM 1350 C CA . GLN A 1 171 ? -16.434 -3.188 19.993 1.00 97.00 171 GLN A CA 1
ATOM 1351 C C . GLN A 1 171 ? -15.002 -2.830 20.428 1.00 97.00 171 GLN A C 1
ATOM 1353 O O . GLN A 1 171 ? -14.813 -2.225 21.483 1.00 97.00 171 GLN A O 1
ATOM 1358 N N . VAL A 1 172 ? -13.990 -3.186 19.630 1.00 96.88 172 VAL A N 1
ATOM 1359 C CA . VAL A 1 172 ? -12.595 -2.782 19.867 1.00 96.88 172 VAL A CA 1
ATOM 1360 C C . VAL A 1 172 ? -12.446 -1.264 19.817 1.00 96.88 172 VAL A C 1
ATOM 1362 O O . VAL A 1 172 ? -11.842 -0.699 20.726 1.00 96.88 172 VAL A O 1
ATOM 1365 N N . VAL A 1 173 ? -13.029 -0.605 18.813 1.00 97.88 173 VAL A N 1
ATOM 1366 C CA . VAL A 1 173 ? -13.010 0.863 18.696 1.00 97.88 173 VAL A CA 1
ATOM 1367 C C . VAL A 1 173 ? -13.697 1.522 19.889 1.00 97.88 173 VAL A C 1
ATOM 1369 O O . VAL A 1 173 ? -13.095 2.381 20.524 1.00 97.88 173 VAL A O 1
ATOM 1372 N N . GLU A 1 174 ? -14.903 1.075 20.245 1.00 98.31 174 GLU A N 1
ATOM 1373 C CA . GLU A 1 174 ? -15.653 1.595 21.398 1.00 98.31 174 GLU A CA 1
ATOM 1374 C C . GLU A 1 174 ? -14.871 1.405 22.710 1.00 98.31 174 GLU A C 1
ATOM 1376 O O . GLU A 1 174 ? -14.772 2.323 23.514 1.00 98.31 174 GLU A O 1
ATOM 1381 N N . THR A 1 175 ? -14.227 0.247 22.898 1.00 98.62 175 THR A N 1
ATOM 1382 C CA . THR A 1 175 ? -13.408 -0.028 24.094 1.00 98.62 175 THR A CA 1
ATOM 1383 C C . THR A 1 175 ? -12.188 0.891 24.183 1.00 98.62 175 THR A C 1
ATOM 1385 O O . THR A 1 175 ? -11.810 1.307 25.279 1.00 98.62 175 THR A O 1
ATOM 1388 N N . LEU A 1 176 ? -11.536 1.175 23.052 1.00 98.62 176 LEU A N 1
ATOM 1389 C CA . LEU A 1 176 ? -10.385 2.077 23.001 1.00 98.62 176 LEU A CA 1
ATOM 1390 C C . LEU A 1 176 ? -10.800 3.527 23.255 1.00 98.62 176 LEU A C 1
ATOM 1392 O O . LEU A 1 176 ? -10.092 4.220 23.982 1.00 98.62 176 LEU A O 1
ATOM 1396 N N . ASP A 1 177 ? -11.941 3.961 22.716 1.00 98.69 177 ASP A N 1
ATOM 1397 C CA . ASP A 1 177 ? -12.481 5.304 22.949 1.00 98.69 177 ASP A CA 1
ATOM 1398 C C . ASP A 1 177 ? -12.904 5.498 24.415 1.00 98.69 177 ASP A C 1
ATOM 1400 O O . ASP A 1 177 ? -12.481 6.459 25.056 1.00 98.69 177 ASP A O 1
ATOM 1404 N N . ASP A 1 178 ? -13.609 4.525 25.006 1.00 98.56 178 ASP A N 1
ATOM 1405 C CA . ASP A 1 178 ? -13.988 4.531 26.430 1.00 98.56 178 ASP A CA 1
ATOM 1406 C C . ASP A 1 178 ? -12.766 4.607 27.366 1.00 98.56 178 ASP A C 1
ATOM 1408 O O . ASP A 1 178 ? -12.841 5.141 28.476 1.00 98.56 178 ASP A O 1
ATOM 1412 N N . LYS A 1 179 ? -11.626 4.056 26.930 1.00 98.50 179 LYS A N 1
ATOM 1413 C CA . LYS A 1 179 ? -10.356 4.032 27.671 1.00 98.50 179 LYS A CA 1
ATOM 1414 C C . LYS A 1 179 ? -9.357 5.091 27.208 1.00 98.50 179 LYS A C 1
ATOM 1416 O O . LYS A 1 179 ? -8.228 5.096 27.700 1.00 98.50 179 LYS A O 1
ATOM 1421 N N . LYS A 1 180 ? -9.742 5.996 26.306 1.00 98.00 180 LYS A N 1
ATOM 1422 C CA . LYS A 1 180 ? -8.850 6.964 25.652 1.00 98.00 180 LYS A CA 1
ATOM 1423 C C . LYS A 1 180 ? -8.005 7.760 26.647 1.00 98.00 180 LYS A C 1
ATOM 1425 O O . LYS A 1 180 ? -6.783 7.794 26.524 1.00 98.00 180 LYS A O 1
ATOM 1430 N N . GLU A 1 181 ? -8.637 8.304 27.688 1.00 98.00 181 GLU A N 1
ATOM 1431 C CA . GLU A 1 181 ? -7.948 9.069 28.738 1.00 98.00 181 GLU A CA 1
ATOM 1432 C C . GLU A 1 181 ? -6.983 8.210 29.577 1.00 98.00 181 GLU A C 1
ATOM 1434 O O . GLU A 1 181 ? -5.889 8.659 29.908 1.00 98.00 181 GLU A O 1
ATOM 1439 N N . GLU A 1 182 ? -7.361 6.967 29.905 1.00 97.94 182 GLU A N 1
ATOM 1440 C CA . GLU A 1 182 ? -6.515 6.020 30.656 1.00 97.94 182 GLU A CA 1
ATOM 1441 C C . GLU A 1 182 ? -5.276 5.615 29.843 1.00 97.94 182 GLU A C 1
ATOM 1443 O O . GLU A 1 182 ? -4.188 5.435 30.394 1.00 97.94 182 GLU A O 1
ATOM 1448 N N . LEU A 1 183 ? -5.454 5.469 28.531 1.00 98.19 183 LEU A N 1
ATOM 1449 C CA . LEU A 1 183 ? -4.424 5.043 27.589 1.00 98.19 183 LEU A CA 1
ATOM 1450 C C . LEU A 1 183 ? -3.550 6.204 27.093 1.00 98.19 183 LEU A C 1
ATOM 1452 O O . LEU A 1 183 ? -2.492 5.941 26.529 1.00 98.19 183 LEU A O 1
ATOM 1456 N N . GLY A 1 184 ? -3.956 7.457 27.331 1.00 98.12 184 GLY A N 1
ATOM 1457 C CA . GLY A 1 184 ? -3.245 8.652 26.872 1.00 98.12 184 GLY A CA 1
ATOM 1458 C C . GLY A 1 184 ? -3.408 8.941 25.378 1.00 98.12 184 GLY A C 1
ATOM 1459 O O . GLY A 1 184 ? -2.562 9.616 24.802 1.00 98.12 184 GLY A O 1
ATOM 1460 N N . LEU A 1 185 ? -4.470 8.427 24.754 1.00 98.56 185 LEU A N 1
ATOM 1461 C CA . LEU A 1 185 ? -4.714 8.573 23.321 1.00 98.56 185 LEU A CA 1
ATOM 1462 C C . LEU A 1 185 ? -5.353 9.937 23.010 1.00 98.56 185 LEU A C 1
ATOM 1464 O O . LEU A 1 185 ? -6.225 10.412 23.740 1.00 98.56 185 LEU A O 1
ATOM 1468 N N . ALA A 1 186 ? -4.950 10.550 21.900 1.00 97.31 186 ALA A N 1
ATOM 1469 C CA . ALA A 1 186 ? -5.617 11.713 21.326 1.00 97.31 186 ALA A CA 1
ATOM 1470 C C . ALA A 1 186 ? -6.957 11.308 20.698 1.00 97.31 186 ALA A C 1
ATOM 1472 O O . ALA A 1 186 ? -7.976 11.942 20.957 1.00 97.31 186 ALA A O 1
ATOM 1473 N N . GLU A 1 187 ? -6.952 10.221 19.926 1.00 97.88 187 GLU A N 1
ATOM 1474 C CA . GLU A 1 187 ? -8.119 9.548 19.353 1.00 97.88 187 GLU A CA 1
ATOM 1475 C C . GLU A 1 187 ? -7.799 8.062 19.110 1.00 97.88 187 GLU A C 1
ATOM 1477 O O . GLU A 1 187 ? -6.659 7.621 19.270 1.00 97.88 187 GLU A O 1
ATOM 1482 N N . VAL A 1 188 ? -8.797 7.257 18.733 1.00 98.38 188 VAL A N 1
ATOM 1483 C CA . VAL A 1 188 ? -8.563 5.834 18.423 1.00 98.38 188 VAL A CA 1
ATOM 1484 C C . VAL A 1 188 ? -7.732 5.681 17.147 1.00 98.38 188 VAL A C 1
ATOM 1486 O O . VAL A 1 188 ? -6.819 4.851 17.102 1.00 98.38 188 VAL A O 1
ATOM 1489 N N . PHE A 1 189 ? -8.039 6.485 16.128 1.00 97.31 189 PHE A N 1
ATOM 1490 C CA . PHE A 1 189 ? -7.403 6.440 14.817 1.00 97.31 189 PHE A CA 1
ATOM 1491 C C . PHE A 1 189 ? -6.644 7.724 14.479 1.00 97.31 189 PHE A C 1
ATOM 1493 O O . PHE A 1 189 ? -7.019 8.820 14.896 1.00 97.31 189 PHE A O 1
ATOM 1500 N N . ALA A 1 190 ? -5.654 7.595 13.600 1.00 96.44 190 ALA A N 1
ATOM 1501 C CA . ALA A 1 190 ? -5.321 8.645 12.645 1.00 96.44 190 ALA A CA 1
ATOM 1502 C C . ALA A 1 190 ? -5.538 8.105 11.223 1.00 96.44 190 ALA A C 1
ATOM 1504 O O . ALA A 1 190 ? -5.124 6.989 10.902 1.00 96.44 190 ALA A O 1
ATOM 1505 N N . TYR A 1 191 ? -6.218 8.881 10.380 1.00 93.81 191 TYR A N 1
ATOM 1506 C CA . TYR A 1 191 ? -6.513 8.525 8.995 1.00 93.81 191 TYR A CA 1
ATOM 1507 C C . TYR A 1 191 ? -6.079 9.653 8.061 1.00 93.81 191 TYR A C 1
ATOM 1509 O O . TYR A 1 191 ? -6.463 10.808 8.251 1.00 93.81 191 TYR A O 1
ATOM 1517 N N . GLU A 1 192 ? -5.291 9.312 7.045 1.00 92.31 192 GLU A N 1
ATOM 1518 C CA . GLU A 1 192 ? -4.777 10.259 6.060 1.00 92.31 192 GLU A CA 1
ATOM 1519 C C . GLU A 1 192 ? -5.800 10.436 4.932 1.00 92.31 192 GLU A C 1
ATOM 1521 O O . GLU A 1 192 ? -5.859 9.668 3.977 1.00 92.31 192 GLU A O 1
ATOM 1526 N N . GLY A 1 193 ? -6.677 11.431 5.078 1.00 90.38 193 GLY A N 1
ATOM 1527 C CA . GLY A 1 193 ? -7.823 11.619 4.186 1.00 90.38 193 GLY A CA 1
ATOM 1528 C C . GLY A 1 193 ? -7.511 12.304 2.853 1.00 90.38 193 GLY A C 1
ATOM 1529 O O . GLY A 1 193 ? -8.370 12.296 1.974 1.00 90.38 193 GLY A O 1
ATOM 1530 N N . GLU A 1 194 ? -6.337 12.927 2.708 1.00 88.31 194 GLU A N 1
ATOM 1531 C CA . GLU A 1 194 ? -5.904 13.566 1.452 1.00 88.31 194 GLU A CA 1
ATOM 1532 C C . GLU A 1 194 ? -5.165 12.589 0.518 1.00 88.31 194 GLU A C 1
ATOM 1534 O O . GLU A 1 194 ? -5.136 12.815 -0.691 1.00 88.31 194 GLU A O 1
ATOM 1539 N N . ASP A 1 195 ? -4.573 11.510 1.043 1.00 88.38 195 ASP A N 1
ATOM 1540 C CA . ASP A 1 195 ? -3.776 10.585 0.233 1.00 88.38 195 ASP A CA 1
ATOM 1541 C C . ASP A 1 195 ? -4.674 9.643 -0.591 1.00 88.38 195 ASP A C 1
ATOM 1543 O O . ASP A 1 195 ? -5.412 8.798 -0.073 1.00 88.38 195 ASP A O 1
ATOM 1547 N N . GLU A 1 196 ? -4.600 9.789 -1.916 1.00 88.19 196 GLU A N 1
ATOM 1548 C CA . GLU A 1 196 ? -5.386 8.996 -2.865 1.00 88.19 196 GLU A CA 1
ATOM 1549 C C . GLU A 1 196 ? -5.035 7.502 -2.823 1.00 88.19 196 GLU A C 1
ATOM 1551 O O . GLU A 1 196 ? -5.913 6.664 -3.035 1.00 88.19 196 GLU A O 1
ATOM 1556 N N . ASN A 1 197 ? -3.787 7.134 -2.512 1.00 87.62 197 ASN A N 1
ATOM 1557 C CA . ASN A 1 197 ? -3.396 5.732 -2.368 1.00 87.62 197 ASN A CA 1
ATOM 1558 C C . ASN A 1 197 ? -4.038 5.129 -1.122 1.00 87.62 197 ASN A C 1
ATOM 1560 O O . ASN A 1 197 ? -4.601 4.042 -1.207 1.00 87.62 197 ASN A O 1
ATOM 1564 N N . VAL A 1 198 ? -4.021 5.834 0.013 1.00 90.50 198 VAL A N 1
ATOM 1565 C CA . VAL A 1 198 ? -4.700 5.389 1.243 1.00 90.50 198 VAL A CA 1
ATOM 1566 C C . VAL A 1 198 ? -6.197 5.196 0.982 1.00 90.50 198 VAL A C 1
ATOM 1568 O O . VAL A 1 198 ? -6.751 4.144 1.315 1.00 90.50 198 VAL A O 1
ATOM 1571 N N . ALA A 1 199 ? -6.841 6.142 0.290 1.00 90.81 199 ALA A N 1
ATOM 1572 C CA . ALA A 1 199 ? -8.241 6.013 -0.115 1.00 90.81 199 ALA A CA 1
ATOM 1573 C C . ALA A 1 199 ? -8.487 4.804 -1.042 1.00 90.81 199 ALA A C 1
ATOM 1575 O O . ALA A 1 199 ? -9.438 4.045 -0.826 1.00 90.81 199 ALA A O 1
ATOM 1576 N N . ASN A 1 200 ? -7.618 4.578 -2.032 1.00 90.81 200 ASN A N 1
ATOM 1577 C CA . ASN A 1 200 ? -7.708 3.443 -2.953 1.00 90.81 200 ASN A CA 1
ATOM 1578 C C . ASN A 1 200 ? -7.498 2.100 -2.239 1.00 90.81 200 ASN A C 1
ATOM 1580 O O . ASN A 1 200 ? -8.253 1.157 -2.476 1.00 90.81 200 ASN A O 1
ATOM 1584 N N . HIS A 1 201 ? -6.529 2.006 -1.326 1.00 91.38 201 HIS A N 1
ATOM 1585 C CA . HIS A 1 201 ? -6.300 0.820 -0.502 1.00 91.38 201 HIS A CA 1
ATOM 1586 C C . HIS A 1 201 ? -7.504 0.532 0.394 1.00 91.38 201 HIS A C 1
ATOM 1588 O O . HIS A 1 201 ? -7.952 -0.613 0.500 1.00 91.38 201 HIS A O 1
ATOM 1594 N N . PHE A 1 202 ? -8.062 1.562 1.035 1.00 92.06 202 PHE A N 1
ATOM 1595 C CA . PHE A 1 202 ? -9.264 1.420 1.846 1.00 92.06 202 PHE A CA 1
ATOM 1596 C C . PHE A 1 202 ? -10.428 0.886 1.005 1.00 92.06 202 PHE A C 1
ATOM 1598 O O . PHE A 1 202 ? -11.015 -0.127 1.376 1.00 92.06 202 PHE A O 1
ATOM 1605 N N . PHE A 1 203 ? -10.690 1.473 -0.166 1.00 92.81 203 PHE A N 1
ATOM 1606 C CA . PHE A 1 203 ? -11.700 0.987 -1.110 1.00 92.81 203 PHE A CA 1
ATOM 1607 C C . PHE A 1 203 ? -11.455 -0.469 -1.550 1.00 92.81 203 PHE A C 1
ATOM 1609 O O . PHE A 1 203 ? -12.378 -1.290 -1.524 1.00 92.81 203 PHE A O 1
ATOM 1616 N N . ALA A 1 204 ? -10.212 -0.818 -1.895 1.00 91.81 204 ALA A N 1
ATOM 1617 C CA . ALA A 1 204 ? -9.843 -2.150 -2.370 1.00 91.81 204 ALA A CA 1
ATOM 1618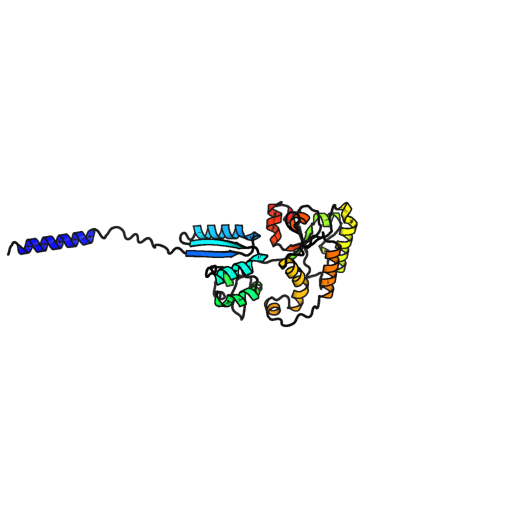 C C . ALA A 1 204 ? -10.168 -3.254 -1.353 1.00 91.81 204 ALA A C 1
ATOM 1620 O O . ALA A 1 204 ? -10.587 -4.339 -1.758 1.00 91.81 204 ALA A O 1
ATOM 1621 N N . ASN A 1 205 ? -10.080 -2.969 -0.044 1.00 90.81 205 ASN A N 1
ATOM 1622 C CA . ASN A 1 205 ? -10.475 -3.922 1.000 1.00 90.81 205 ASN A CA 1
ATOM 1623 C C . ASN A 1 205 ? -11.934 -4.394 0.845 1.00 90.81 205 ASN A C 1
ATOM 1625 O O . ASN A 1 205 ? -12.239 -5.542 1.163 1.00 90.81 205 ASN A O 1
ATOM 1629 N N . PHE A 1 206 ? -12.832 -3.544 0.337 1.00 92.56 206 PHE A N 1
ATOM 1630 C CA . PHE A 1 206 ? -14.253 -3.865 0.172 1.00 92.56 206 PHE A CA 1
ATOM 1631 C C . PHE A 1 206 ? -14.589 -4.362 -1.236 1.00 92.56 206 PHE A C 1
ATOM 1633 O O . PHE A 1 206 ? -15.470 -5.213 -1.379 1.00 92.56 206 PHE A O 1
ATOM 1640 N N . ALA A 1 207 ? -13.903 -3.860 -2.263 1.00 93.06 207 ALA A N 1
ATOM 1641 C CA . ALA A 1 207 ? -14.239 -4.142 -3.656 1.00 93.06 207 ALA A CA 1
ATOM 1642 C C . ALA A 1 207 ? -13.581 -5.414 -4.221 1.00 93.06 207 ALA A C 1
ATOM 1644 O O . ALA A 1 207 ? -14.184 -6.063 -5.071 1.00 93.06 207 ALA A O 1
ATOM 1645 N N . ALA A 1 208 ? -12.391 -5.810 -3.747 1.00 91.94 208 ALA A N 1
ATOM 1646 C CA . ALA A 1 208 ? -11.588 -6.873 -4.375 1.00 91.94 208 ALA A CA 1
ATOM 1647 C C . ALA A 1 208 ? -12.340 -8.208 -4.547 1.00 91.94 208 ALA A C 1
ATOM 1649 O O . ALA A 1 208 ? -12.274 -8.831 -5.605 1.00 91.94 208 ALA A O 1
ATOM 1650 N N . SER A 1 209 ? -13.149 -8.594 -3.554 1.00 91.81 209 SER A N 1
ATOM 1651 C CA . SER A 1 209 ? -13.916 -9.848 -3.597 1.00 91.81 209 SER A CA 1
ATOM 1652 C C . SER A 1 209 ? -15.019 -9.897 -4.665 1.00 91.81 209 SER A C 1
ATOM 1654 O O . SER A 1 209 ? -15.551 -10.972 -4.933 1.00 91.81 209 SER A O 1
ATOM 1656 N N . GLU A 1 210 ? -15.410 -8.759 -5.252 1.00 93.81 210 GLU A N 1
ATOM 1657 C CA . GLU A 1 210 ? -16.319 -8.735 -6.410 1.00 93.81 210 GLU A CA 1
ATOM 1658 C C . GLU A 1 210 ? -15.615 -9.121 -7.715 1.00 93.81 210 GLU A C 1
ATOM 1660 O O . GLU A 1 210 ? -16.282 -9.458 -8.691 1.00 93.81 210 GLU A O 1
ATOM 1665 N N . PHE A 1 211 ? -14.283 -9.105 -7.710 1.00 94.19 211 PHE A N 1
ATOM 1666 C CA . PHE A 1 211 ? -13.419 -9.432 -8.838 1.00 94.19 211 PHE A CA 1
ATOM 1667 C C . PHE A 1 211 ? -12.584 -10.688 -8.562 1.00 94.19 211 PHE A C 1
ATOM 1669 O O . PHE A 1 211 ? -11.471 -10.810 -9.058 1.00 94.19 211 PHE A O 1
ATOM 1676 N N . ASP A 1 212 ? -13.095 -11.596 -7.725 1.00 91.75 212 ASP A N 1
ATOM 1677 C CA . ASP A 1 212 ? -12.430 -12.849 -7.342 1.00 91.75 212 ASP A CA 1
ATOM 1678 C C . ASP A 1 212 ? -11.020 -12.665 -6.746 1.00 91.75 212 ASP A C 1
ATOM 1680 O O . ASP A 1 212 ? -10.193 -13.575 -6.797 1.00 91.75 212 ASP A O 1
ATOM 1684 N N . ASP A 1 213 ? -10.756 -11.491 -6.157 1.00 89.44 213 ASP A N 1
ATOM 1685 C CA . ASP A 1 213 ? -9.438 -11.092 -5.656 1.00 89.44 213 ASP A CA 1
ATOM 1686 C C . ASP A 1 213 ? -8.337 -11.134 -6.758 1.00 89.44 213 ASP A C 1
ATOM 1688 O O . ASP A 1 213 ? -7.153 -11.303 -6.458 1.00 89.44 213 ASP A O 1
ATOM 1692 N N . ASP A 1 214 ? -8.720 -10.963 -8.035 1.00 90.50 214 ASP A N 1
ATOM 1693 C CA . ASP A 1 214 ? -7.848 -11.033 -9.215 1.00 90.50 214 ASP A CA 1
ATOM 1694 C C . ASP A 1 214 ? -7.759 -9.688 -9.967 1.00 90.50 214 ASP A C 1
ATOM 1696 O O . ASP A 1 214 ? -8.757 -9.063 -10.340 1.00 90.50 214 ASP A O 1
ATOM 1700 N N . ASN A 1 215 ? -6.525 -9.250 -10.236 1.00 89.31 215 ASN A N 1
ATOM 1701 C CA . ASN A 1 215 ? -6.248 -7.962 -10.877 1.00 89.31 215 ASN A CA 1
ATOM 1702 C C . ASN A 1 215 ? -6.741 -7.883 -12.330 1.00 89.31 215 ASN A C 1
ATOM 1704 O O . ASN A 1 215 ? -7.185 -6.820 -12.761 1.00 89.31 215 ASN A O 1
ATOM 1708 N N . ASN A 1 216 ? -6.671 -8.976 -13.091 1.00 91.94 216 ASN A N 1
ATOM 1709 C CA . ASN A 1 216 ? -7.104 -9.008 -14.488 1.00 91.94 216 ASN A CA 1
ATOM 1710 C C . ASN A 1 216 ? -8.626 -9.011 -14.594 1.00 91.94 216 ASN A C 1
ATOM 1712 O O . ASN A 1 216 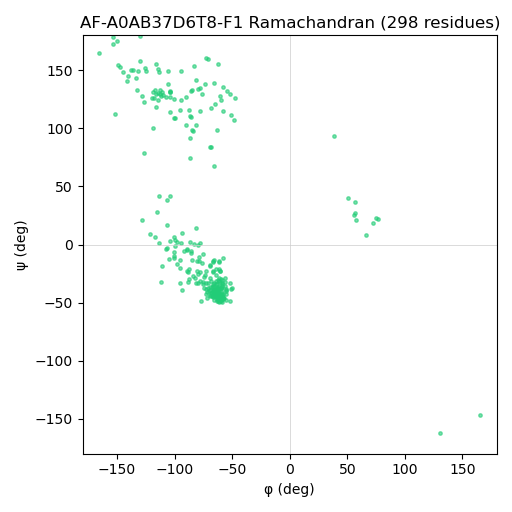? -9.180 -8.354 -15.480 1.00 91.94 216 ASN A O 1
ATOM 1716 N N . VAL A 1 217 ? -9.309 -9.709 -13.682 1.00 94.25 217 VAL A N 1
ATOM 1717 C CA . VAL A 1 217 ? -10.772 -9.646 -13.580 1.00 94.25 217 VAL A CA 1
ATOM 1718 C C . VAL A 1 217 ? -11.206 -8.216 -13.261 1.00 94.25 217 VAL A C 1
ATOM 1720 O O . VAL A 1 217 ? -12.070 -7.682 -13.957 1.00 94.25 217 VAL A O 1
ATOM 1723 N N . ALA A 1 218 ? -10.564 -7.566 -12.283 1.00 93.69 218 ALA A N 1
ATOM 1724 C CA . ALA A 1 218 ? -10.853 -6.179 -11.920 1.00 93.69 218 ALA A CA 1
ATOM 1725 C C . ALA A 1 218 ? -10.572 -5.197 -13.072 1.00 93.69 218 ALA A C 1
ATOM 1727 O O . ALA A 1 218 ? -11.409 -4.349 -13.375 1.00 93.69 218 ALA A O 1
ATOM 1728 N N . PHE A 1 219 ? -9.431 -5.333 -13.753 1.00 94.31 219 PHE A N 1
ATOM 1729 C CA . PHE A 1 219 ? -9.035 -4.467 -14.869 1.00 94.31 219 PHE A CA 1
ATOM 1730 C C . PHE A 1 219 ? -10.014 -4.530 -16.051 1.00 94.31 219 PHE A C 1
ATOM 1732 O O . PHE A 1 219 ? -10.323 -3.507 -16.659 1.00 94.31 219 PHE A O 1
ATOM 1739 N N . ASN A 1 220 ? -10.540 -5.719 -16.355 1.00 94.31 220 ASN A N 1
ATOM 1740 C CA . ASN A 1 220 ? -11.476 -5.929 -17.463 1.00 94.31 220 ASN A CA 1
ATOM 1741 C C . ASN A 1 220 ? -12.952 -5.737 -17.074 1.00 94.31 220 ASN A C 1
ATOM 1743 O O . ASN A 1 220 ? -13.841 -5.835 -17.933 1.00 94.31 220 ASN A O 1
ATOM 1747 N N . ALA A 1 221 ? -13.240 -5.500 -15.793 1.00 95.50 221 ALA A N 1
ATOM 1748 C CA . ALA A 1 221 ? -14.599 -5.363 -15.306 1.00 95.50 221 ALA A CA 1
ATOM 1749 C C . ALA A 1 221 ? -15.285 -4.122 -15.893 1.00 95.50 221 ALA A C 1
ATOM 1751 O O . ALA A 1 221 ? -14.714 -3.041 -16.008 1.00 95.50 221 ALA A O 1
ATOM 1752 N N . LYS A 1 222 ? -16.563 -4.278 -16.250 1.00 96.19 222 LYS A N 1
ATOM 1753 C CA . LYS A 1 222 ? -17.408 -3.188 -16.776 1.00 96.19 222 LYS A CA 1
ATOM 1754 C C . LYS A 1 222 ? -18.420 -2.674 -15.760 1.00 96.19 222 LYS A C 1
ATOM 1756 O O . LYS A 1 222 ? -19.059 -1.652 -15.994 1.00 96.19 222 LYS A O 1
ATOM 1761 N N . GLU A 1 223 ? -18.590 -3.407 -14.668 1.00 94.94 223 GLU A N 1
ATOM 1762 C CA . GLU A 1 223 ? -19.599 -3.166 -13.647 1.00 94.94 223 GLU A CA 1
ATOM 1763 C C . GLU A 1 223 ? -18.982 -3.419 -12.267 1.00 94.94 223 GLU A C 1
ATOM 1765 O O . GLU A 1 223 ? -18.151 -4.311 -12.103 1.00 94.94 223 GLU A O 1
ATOM 1770 N N . LEU A 1 224 ? -19.415 -2.629 -11.286 1.00 94.81 224 LEU A N 1
ATOM 1771 C CA . LEU A 1 224 ? -19.140 -2.804 -9.862 1.00 94.81 224 LEU A CA 1
ATOM 1772 C C . LEU A 1 224 ? -20.495 -2.802 -9.154 1.00 94.81 224 LEU A C 1
ATOM 1774 O O . LEU A 1 224 ? -21.255 -1.838 -9.287 1.00 94.81 224 LEU A O 1
ATOM 1778 N N . ASN A 1 225 ? -20.809 -3.866 -8.419 1.00 94.75 225 ASN A N 1
ATOM 1779 C CA . ASN A 1 225 ? -22.143 -4.062 -7.853 1.00 94.75 225 ASN A CA 1
ATOM 1780 C C . ASN A 1 225 ? -22.289 -3.489 -6.441 1.00 94.75 225 ASN A C 1
ATOM 1782 O O . ASN A 1 225 ? -23.397 -3.497 -5.907 1.00 94.75 225 ASN A O 1
ATOM 1786 N N . TRP A 1 226 ? -21.203 -2.987 -5.843 1.00 94.44 226 TRP A N 1
ATOM 1787 C CA . TRP A 1 226 ? -21.189 -2.421 -4.491 1.00 94.44 226 TRP A CA 1
ATOM 1788 C C . TRP A 1 226 ? -21.690 -3.405 -3.427 1.00 94.44 226 TRP A C 1
ATOM 1790 O O . TRP A 1 226 ? -22.327 -3.014 -2.448 1.00 94.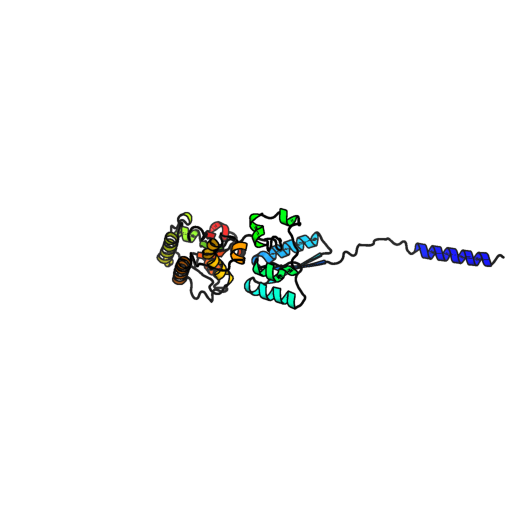44 226 TRP A O 1
ATOM 1800 N N . LYS A 1 227 ? -21.370 -4.692 -3.589 1.00 93.38 227 LYS A N 1
ATOM 1801 C CA . LYS A 1 227 ? -21.767 -5.787 -2.694 1.00 93.38 227 LYS A CA 1
ATOM 1802 C C . LYS A 1 227 ? -21.437 -5.484 -1.231 1.00 93.38 227 LYS A C 1
ATOM 1804 O O . LYS A 1 227 ? -22.233 -5.799 -0.353 1.00 93.38 227 LYS A O 1
ATOM 1809 N N . ASN A 1 228 ? -20.288 -4.854 -0.987 1.00 93.31 228 ASN A N 1
ATOM 1810 C CA . ASN A 1 228 ? -19.816 -4.482 0.348 1.00 93.31 228 ASN A CA 1
ATOM 1811 C C . ASN A 1 228 ? -19.920 -2.966 0.623 1.00 93.31 228 ASN A C 1
ATOM 1813 O O . ASN A 1 228 ? -19.284 -2.471 1.551 1.00 93.31 228 ASN A O 1
ATOM 1817 N N . GLY A 1 229 ? -20.702 -2.216 -0.165 1.00 94.88 229 GLY A N 1
ATOM 1818 C CA . GLY A 1 229 ? -20.799 -0.754 -0.067 1.00 94.88 229 GLY A CA 1
ATOM 1819 C C . GLY A 1 229 ? -21.357 -0.262 1.271 1.00 94.88 229 GLY A C 1
ATOM 1820 O O . GLY A 1 229 ? -20.788 0.647 1.874 1.00 94.88 229 GLY A O 1
ATOM 1821 N N . ASP A 1 230 ? -22.408 -0.909 1.783 1.00 95.62 230 ASP A N 1
ATOM 1822 C CA . ASP A 1 230 ? -22.957 -0.592 3.109 1.00 95.62 230 ASP A CA 1
ATOM 1823 C C . ASP A 1 230 ? -21.914 -0.832 4.208 1.00 95.62 230 ASP A C 1
ATOM 1825 O O . ASP A 1 230 ? -21.719 0.015 5.077 1.00 95.62 230 ASP A O 1
ATOM 1829 N N . ARG A 1 231 ? -21.166 -1.941 4.124 1.00 94.25 231 ARG A N 1
ATOM 1830 C CA . ARG A 1 231 ? -20.094 -2.249 5.078 1.00 94.25 231 ARG A CA 1
ATOM 1831 C C . ARG A 1 231 ? -18.946 -1.241 4.985 1.00 94.25 231 ARG A C 1
ATOM 1833 O O . ARG A 1 231 ? -18.440 -0.817 6.019 1.00 94.25 231 ARG A O 1
ATOM 1840 N N . MET A 1 232 ? -18.564 -0.812 3.781 1.00 94.62 232 MET A N 1
ATOM 1841 C CA . MET A 1 232 ? -17.580 0.260 3.600 1.00 94.62 232 MET A CA 1
ATOM 1842 C C . MET A 1 232 ? -18.038 1.538 4.307 1.00 94.62 232 MET A C 1
ATOM 1844 O O . MET A 1 232 ? -17.267 2.123 5.065 1.00 94.62 232 MET A O 1
ATOM 1848 N N . LYS A 1 233 ? -19.310 1.923 4.132 1.00 96.44 233 LYS A N 1
ATOM 1849 C CA . LYS A 1 233 ? -19.895 3.085 4.808 1.00 96.44 233 LYS A CA 1
ATOM 1850 C C . LYS A 1 233 ? -19.827 2.954 6.332 1.00 96.44 233 LYS A C 1
ATOM 1852 O O . LYS A 1 233 ? -19.448 3.914 6.994 1.00 96.44 233 LYS A O 1
ATOM 1857 N N . GLU A 1 234 ? -20.169 1.792 6.886 1.00 96.19 234 GLU A N 1
ATOM 1858 C CA . GLU A 1 234 ? -20.104 1.544 8.333 1.00 96.19 234 GLU A CA 1
ATOM 1859 C C . GLU A 1 234 ? -18.683 1.735 8.891 1.00 96.19 234 GLU A C 1
ATOM 1861 O O . GLU A 1 234 ? -18.513 2.384 9.925 1.00 96.19 234 GLU A O 1
ATOM 1866 N N . TYR A 1 235 ? -17.657 1.229 8.195 1.00 94.94 235 TYR A N 1
ATOM 1867 C CA . TYR A 1 235 ? -16.259 1.466 8.569 1.00 94.94 235 TYR A CA 1
ATOM 1868 C C . TYR A 1 235 ? -15.874 2.943 8.437 1.00 94.94 235 TYR A C 1
ATOM 1870 O O . TYR A 1 235 ? -15.246 3.482 9.345 1.00 94.94 235 TYR A O 1
ATOM 1878 N N . THR A 1 236 ? -16.252 3.611 7.345 1.00 94.88 236 THR A N 1
ATOM 1879 C CA . THR A 1 236 ? -15.964 5.040 7.148 1.00 94.88 236 THR A CA 1
ATOM 1880 C C . THR A 1 236 ? -16.591 5.899 8.245 1.00 94.88 236 THR A C 1
ATOM 1882 O O . THR A 1 236 ? -15.914 6.766 8.794 1.00 94.88 236 THR A O 1
ATOM 1885 N N . ASP A 1 237 ? -17.854 5.648 8.600 1.00 97.00 237 ASP A N 1
ATOM 1886 C CA . ASP A 1 237 ? -18.541 6.371 9.673 1.00 97.00 237 ASP A CA 1
ATOM 1887 C C . ASP A 1 237 ? -17.824 6.171 11.016 1.00 97.00 237 ASP A C 1
ATOM 1889 O O . ASP A 1 237 ? -17.599 7.144 11.736 1.00 97.00 237 ASP A O 1
ATOM 1893 N N . LEU A 1 238 ? -17.441 4.928 11.332 1.00 97.00 238 LEU A N 1
ATOM 1894 C CA . LEU A 1 238 ? -16.743 4.585 12.571 1.00 97.00 238 LEU A CA 1
ATOM 1895 C C . LEU A 1 238 ? -15.365 5.262 12.652 1.00 97.00 238 LEU A C 1
ATOM 1897 O O . LEU A 1 238 ? -15.051 5.882 13.662 1.00 97.00 238 LEU A O 1
ATOM 1901 N N . ILE A 1 239 ? -14.561 5.204 11.586 1.00 95.31 239 ILE A N 1
ATOM 1902 C CA . ILE A 1 239 ? -13.251 5.875 11.544 1.00 95.31 239 ILE A CA 1
ATOM 1903 C C . ILE A 1 239 ? -13.435 7.382 11.711 1.00 95.31 239 ILE A C 1
ATOM 1905 O O . ILE A 1 239 ? -12.776 7.990 12.545 1.00 95.3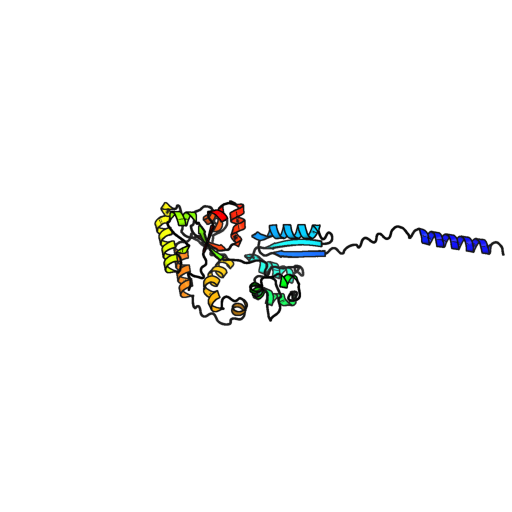1 239 ILE A O 1
ATOM 1909 N N . ASN A 1 240 ? -14.358 7.993 10.964 1.00 94.88 240 ASN A N 1
ATOM 1910 C CA . ASN A 1 240 ? -14.561 9.441 10.991 1.00 94.88 240 ASN A CA 1
ATOM 1911 C C . ASN A 1 240 ? -15.011 9.961 12.371 1.00 94.88 240 ASN A C 1
ATOM 1913 O O . ASN A 1 240 ? -14.692 11.095 12.727 1.00 94.88 240 ASN A O 1
ATOM 1917 N N . GLN A 1 241 ? -15.736 9.144 13.142 1.00 96.81 241 GLN A N 1
ATOM 1918 C CA . GLN A 1 241 ? -16.163 9.469 14.508 1.00 96.81 241 GLN A CA 1
ATOM 1919 C C . GLN A 1 241 ? -15.026 9.407 15.537 1.00 96.81 241 GLN A C 1
ATOM 1921 O O . GLN A 1 241 ? -15.112 10.105 16.542 1.00 96.81 241 GLN A O 1
ATOM 1926 N N . HIS A 1 242 ? -13.982 8.611 15.285 1.00 98.12 242 HIS A N 1
ATOM 1927 C CA . HIS A 1 242 ? -12.930 8.290 16.261 1.00 98.12 242 HIS A CA 1
ATOM 1928 C C . HIS A 1 242 ? -11.508 8.534 15.733 1.00 98.12 242 HIS A C 1
ATOM 1930 O O . HIS A 1 242 ? -10.550 7.928 16.215 1.00 98.12 242 HIS A O 1
ATOM 1936 N N . THR A 1 243 ? -11.359 9.367 14.704 1.00 97.12 243 THR A N 1
ATOM 1937 C CA . THR A 1 243 ? -10.060 9.743 14.135 1.00 97.12 243 THR A CA 1
ATOM 1938 C C . THR A 1 243 ? -9.679 11.156 14.538 1.00 97.12 243 THR A C 1
ATOM 1940 O O . THR A 1 243 ? -10.542 12.029 14.650 1.00 97.12 243 THR A O 1
ATOM 1943 N N . VAL A 1 244 ? -8.377 11.411 14.661 1.00 96.56 244 VAL A N 1
ATOM 1944 C CA . VAL A 1 244 ? -7.847 12.776 14.745 1.00 96.56 244 VAL A CA 1
ATOM 1945 C C . VAL A 1 244 ? -8.335 13.588 13.538 1.00 96.56 244 VAL A C 1
ATOM 1947 O O . VAL A 1 244 ? -8.265 13.133 12.394 1.00 96.56 244 VAL A O 1
ATOM 1950 N N . GLN A 1 245 ? -8.846 14.793 13.800 1.00 93.75 245 GLN A N 1
ATOM 1951 C CA . GLN A 1 245 ? -9.369 15.723 12.796 1.00 93.75 245 GLN A CA 1
ATOM 1952 C C . GLN A 1 245 ? -8.502 16.995 12.720 1.00 93.75 245 GLN A C 1
ATOM 1954 O O . GLN A 1 245 ? -7.974 17.429 13.746 1.00 93.75 245 GLN A O 1
ATOM 1959 N N . PRO A 1 246 ? -8.420 17.663 11.553 1.00 92.69 246 PRO A N 1
ATOM 1960 C CA . PRO A 1 246 ? -9.040 17.282 10.285 1.00 92.69 246 PRO A CA 1
ATOM 1961 C C . PRO A 1 246 ? -8.183 16.284 9.489 1.00 92.69 246 PRO A C 1
ATOM 1963 O O . PRO A 1 246 ? -6.998 16.512 9.263 1.00 92.69 246 PRO A O 1
ATOM 1966 N N . VAL A 1 247 ? -8.805 15.211 8.986 1.00 90.88 247 VAL A N 1
ATOM 1967 C CA . VAL A 1 247 ? -8.104 14.131 8.250 1.00 90.88 247 VAL A CA 1
ATOM 1968 C C . VAL A 1 247 ? -7.389 14.596 6.974 1.00 90.88 247 VAL A C 1
ATOM 1970 O O . VAL A 1 247 ? -6.447 13.957 6.522 1.00 90.88 247 VAL A O 1
ATOM 1973 N N . VAL A 1 248 ? -7.815 15.724 6.396 1.00 89.44 248 VAL A N 1
ATOM 1974 C CA . VAL A 1 248 ? -7.263 16.289 5.149 1.00 89.44 248 VAL A CA 1
ATOM 1975 C C . VAL A 1 248 ? -6.000 17.126 5.353 1.00 89.44 248 VAL A C 1
ATOM 1977 O O . VAL A 1 248 ? -5.507 17.712 4.401 1.00 89.44 248 VAL A O 1
ATOM 1980 N N . THR A 1 249 ? -5.511 17.267 6.587 1.00 87.19 249 THR A N 1
ATOM 1981 C CA . THR A 1 249 ? -4.280 18.026 6.868 1.00 87.19 249 THR A CA 1
ATOM 1982 C C . THR A 1 249 ? -3.212 17.190 7.559 1.00 87.19 249 THR A C 1
ATOM 1984 O O . THR A 1 249 ? -2.231 17.761 8.039 1.00 87.19 249 THR A O 1
ATOM 1987 N N . MET A 1 250 ? -3.411 15.871 7.658 1.00 84.88 250 MET A N 1
ATOM 1988 C CA . MET A 1 250 ? -2.444 14.946 8.250 1.00 84.88 250 MET A CA 1
ATOM 1989 C C . MET A 1 250 ? -1.170 14.968 7.405 1.00 84.88 250 MET A C 1
ATOM 1991 O O . MET A 1 250 ? -1.106 14.387 6.332 1.00 84.88 250 MET A O 1
ATOM 1995 N N . THR A 1 251 ? -0.186 15.735 7.856 1.00 74.88 251 THR A N 1
ATOM 1996 C CA . THR A 1 251 ? 1.080 16.001 7.167 1.00 74.88 251 THR A CA 1
ATOM 1997 C C . THR A 1 251 ? 2.152 16.215 8.228 1.00 74.88 251 THR A C 1
ATOM 1999 O O . THR A 1 251 ? 1.830 16.627 9.340 1.00 74.88 251 THR A O 1
ATOM 2002 N N . ASN A 1 252 ? 3.425 15.960 7.916 1.00 68.56 252 ASN A N 1
ATOM 2003 C CA . ASN A 1 252 ? 4.535 16.135 8.866 1.00 68.56 252 ASN A CA 1
ATOM 2004 C C . ASN A 1 252 ? 4.527 17.553 9.503 1.00 68.56 252 ASN A C 1
ATOM 2006 O O . ASN A 1 252 ? 4.459 18.538 8.755 1.00 68.56 252 ASN A O 1
ATOM 2010 N N . PRO A 1 253 ? 4.603 17.697 10.848 1.00 63.12 253 PRO A N 1
ATOM 2011 C CA . PRO A 1 253 ? 4.909 16.673 11.871 1.00 63.12 253 PRO A CA 1
ATOM 2012 C C . PRO A 1 253 ? 3.682 15.984 12.500 1.00 63.12 253 PRO A C 1
ATOM 2014 O O . PRO A 1 253 ? 3.790 15.309 13.516 1.00 63.12 253 PRO A O 1
ATOM 2017 N N . HIS A 1 254 ? 2.493 16.212 11.953 1.00 78.75 254 HIS A N 1
ATOM 2018 C CA . HIS A 1 254 ? 1.238 15.571 12.346 1.00 78.75 254 HIS A CA 1
ATOM 2019 C C . HIS A 1 254 ? 0.844 14.494 11.324 1.00 78.75 254 HIS A C 1
ATOM 2021 O O . HIS A 1 254 ? -0.315 14.427 10.907 1.00 78.75 254 HIS A O 1
ATOM 2027 N N . SER A 1 255 ? 1.815 13.704 10.847 1.00 89.94 255 SER A N 1
ATOM 2028 C CA . SER A 1 255 ? 1.505 12.565 9.980 1.00 89.94 255 SER A CA 1
ATOM 2029 C C . SER A 1 255 ? 0.864 11.443 10.798 1.00 89.94 255 SER A C 1
ATOM 2031 O O . SER A 1 255 ? 0.974 11.401 12.029 1.00 89.94 255 SER A O 1
ATOM 2033 N N . VAL A 1 256 ? 0.177 10.520 10.124 1.00 94.00 256 VAL A N 1
ATOM 2034 C CA . VAL A 1 256 ? -0.444 9.379 10.809 1.00 94.00 256 VAL A CA 1
ATOM 2035 C C . VAL A 1 256 ? 0.612 8.471 11.450 1.00 94.00 256 VAL A C 1
ATOM 2037 O O . VAL A 1 256 ? 0.382 7.945 12.536 1.00 94.00 256 VAL A O 1
ATOM 2040 N N . GLU A 1 257 ? 1.787 8.337 10.830 1.00 93.25 257 GLU A N 1
ATOM 2041 C CA . GLU A 1 257 ? 2.933 7.593 11.358 1.00 93.25 257 GLU A CA 1
ATOM 2042 C C . GLU A 1 257 ? 3.507 8.255 12.607 1.00 93.25 257 GLU A C 1
ATOM 2044 O O . GLU A 1 257 ? 3.764 7.551 13.579 1.00 93.25 257 GLU A O 1
ATOM 2049 N N . ASP A 1 258 ? 3.662 9.584 12.611 1.00 93.38 258 ASP A N 1
ATOM 2050 C CA . ASP A 1 258 ? 4.177 10.322 13.769 1.00 93.38 258 ASP A CA 1
ATOM 2051 C C . ASP A 1 258 ? 3.243 10.151 14.981 1.00 93.38 258 ASP A C 1
ATOM 2053 O O . ASP A 1 258 ? 3.695 9.820 16.079 1.00 93.38 258 ASP A O 1
ATOM 2057 N N . LEU A 1 259 ? 1.928 10.307 14.787 1.00 95.38 259 LEU A N 1
ATOM 2058 C CA . LEU A 1 259 ? 0.931 10.110 15.850 1.00 95.38 259 LEU A CA 1
ATOM 2059 C C . LEU A 1 259 ? 0.930 8.667 16.371 1.00 95.38 259 LEU A C 1
ATOM 2061 O O . LEU A 1 259 ? 0.813 8.421 17.572 1.00 95.38 259 LEU A O 1
ATOM 2065 N N . PHE A 1 260 ? 1.070 7.696 15.473 1.00 95.94 260 PHE A N 1
ATOM 2066 C CA . PHE A 1 260 ? 1.083 6.283 15.833 1.00 95.94 260 PHE A CA 1
ATOM 2067 C C . PHE A 1 260 ? 2.371 5.867 16.555 1.00 95.94 260 PHE A C 1
ATOM 2069 O O . PHE A 1 260 ? 2.318 5.121 17.535 1.00 95.94 260 PHE A O 1
ATOM 2076 N N . PHE A 1 261 ? 3.522 6.370 16.103 1.00 95.69 261 PHE A N 1
ATOM 2077 C CA . PHE A 1 261 ? 4.826 6.121 16.713 1.00 95.69 261 PHE A CA 1
ATOM 2078 C C . PHE A 1 261 ? 4.898 6.667 18.143 1.00 95.69 261 PHE A C 1
ATOM 2080 O O . PHE A 1 261 ? 5.427 6.006 19.037 1.00 95.69 261 PHE A O 1
ATOM 2087 N N . ASN A 1 262 ? 4.313 7.845 18.377 1.00 95.25 262 ASN A N 1
ATOM 2088 C CA . ASN A 1 262 ? 4.292 8.502 19.685 1.00 95.25 262 ASN A CA 1
ATOM 2089 C C . ASN A 1 262 ? 3.199 7.976 20.634 1.00 95.25 262 ASN A C 1
ATOM 2091 O O . ASN A 1 262 ? 2.934 8.594 21.664 1.00 95.25 262 ASN A O 1
ATOM 2095 N N . ASP A 1 263 ? 2.586 6.830 20.316 1.00 96.75 263 ASP A N 1
ATOM 2096 C CA . ASP A 1 263 ? 1.497 6.216 21.082 1.00 96.75 263 ASP A CA 1
ATOM 2097 C C . ASP A 1 263 ? 0.258 7.144 21.245 1.00 96.75 263 ASP A C 1
ATOM 2099 O O . ASP A 1 263 ? -0.549 6.930 22.148 1.00 96.75 263 ASP A O 1
ATOM 2103 N N . GLU A 1 264 ? 0.071 8.162 20.386 1.00 97.25 264 GLU A N 1
ATOM 2104 C CA . GLU A 1 264 ? -1.061 9.109 20.462 1.00 97.25 264 GLU A CA 1
ATOM 2105 C C . GLU A 1 264 ? -2.350 8.540 19.856 1.00 97.25 264 GLU A C 1
ATOM 2107 O O . GLU A 1 264 ? -3.447 8.978 20.200 1.00 97.25 264 GLU A O 1
ATOM 2112 N N . VAL A 1 265 ? -2.241 7.553 18.966 1.00 98.06 265 VAL A N 1
ATOM 2113 C CA . VAL A 1 265 ? -3.383 6.823 18.402 1.00 98.06 265 VAL A CA 1
ATOM 2114 C C . VAL A 1 265 ? -3.145 5.320 18.464 1.00 98.06 265 VAL A C 1
ATOM 2116 O O . VAL A 1 265 ? -2.014 4.839 18.392 1.00 98.06 265 VAL A O 1
ATOM 2119 N N . ALA A 1 266 ? -4.223 4.548 18.594 1.00 98.12 266 ALA A N 1
ATOM 2120 C CA . ALA A 1 266 ? -4.133 3.095 18.718 1.00 98.12 266 ALA A CA 1
ATOM 2121 C C . ALA A 1 266 ? -3.991 2.385 17.366 1.00 98.12 266 ALA A C 1
ATOM 2123 O O . ALA A 1 266 ? -3.438 1.281 17.312 1.00 98.12 266 ALA A O 1
ATOM 2124 N N . MET A 1 267 ? -4.534 2.980 16.300 1.00 97.38 267 MET A N 1
ATOM 2125 C CA . MET A 1 267 ? -4.622 2.375 14.973 1.00 97.38 267 MET A CA 1
ATOM 2126 C C . MET A 1 267 ? -4.445 3.396 13.845 1.00 97.38 267 MET A C 1
ATOM 2128 O O . MET A 1 267 ? -4.887 4.537 13.957 1.00 97.38 267 MET A O 1
ATOM 2132 N N . ILE A 1 268 ? -3.874 2.958 12.722 1.00 95.81 268 ILE A N 1
ATOM 2133 C CA . ILE A 1 268 ? -3.798 3.725 11.465 1.00 95.81 268 ILE A CA 1
ATOM 2134 C C . ILE A 1 268 ? -4.094 2.815 10.269 1.00 95.81 268 ILE A C 1
ATOM 2136 O O . ILE A 1 268 ? -3.826 1.612 10.323 1.00 95.81 268 ILE A O 1
ATOM 2140 N N . HIS A 1 269 ? -4.656 3.364 9.188 1.00 93.75 269 HIS A N 1
ATOM 2141 C CA . HIS A 1 269 ? -4.796 2.631 7.923 1.00 93.75 269 HIS A CA 1
ATOM 2142 C C . HIS A 1 269 ? -3.553 2.856 7.064 1.00 93.75 269 HIS A C 1
ATOM 2144 O O . HIS A 1 269 ? -3.373 3.933 6.511 1.00 93.75 269 HIS A O 1
ATOM 2150 N N . GLN A 1 270 ? -2.679 1.854 7.021 1.00 93.31 270 GLN A N 1
ATOM 2151 C CA . GLN A 1 270 ? -1.418 1.868 6.278 1.00 93.31 270 GLN A CA 1
ATOM 2152 C C . GLN A 1 270 ? -1.023 0.425 5.904 1.00 93.31 270 GLN A C 1
ATOM 2154 O O . GLN A 1 270 ? -1.707 -0.548 6.246 1.00 93.31 270 GLN A O 1
ATOM 2159 N N . GLY A 1 271 ? 0.094 0.267 5.200 1.00 92.00 271 GLY A N 1
ATOM 2160 C CA . GLY A 1 271 ? 0.664 -1.022 4.815 1.00 92.00 271 GLY A CA 1
ATOM 2161 C C . GLY A 1 271 ? 2.142 -1.140 5.150 1.00 92.00 271 GLY A C 1
ATOM 2162 O O . GLY A 1 271 ? 2.749 -0.231 5.712 1.00 92.00 271 GLY A O 1
ATOM 2163 N N . ASN A 1 272 ? 2.739 -2.289 4.848 1.00 91.62 272 ASN A N 1
ATOM 2164 C CA . ASN A 1 272 ? 4.119 -2.597 5.243 1.00 91.62 272 ASN A CA 1
ATOM 2165 C C . ASN A 1 272 ? 5.174 -1.598 4.722 1.00 91.62 272 ASN A C 1
ATOM 2167 O O . ASN A 1 272 ? 6.305 -1.636 5.193 1.00 91.62 272 ASN A O 1
ATOM 2171 N N . TRP A 1 273 ? 4.831 -0.707 3.790 1.00 90.94 273 TRP A N 1
ATOM 2172 C CA . TRP A 1 273 ? 5.694 0.384 3.329 1.00 90.94 273 TRP A CA 1
ATOM 2173 C C . TRP A 1 273 ? 6.083 1.383 4.428 1.00 90.94 273 TRP A C 1
ATOM 2175 O O . TRP A 1 273 ? 7.106 2.044 4.281 1.00 90.94 273 TRP A O 1
ATOM 2185 N N . ILE A 1 274 ? 5.340 1.478 5.539 1.00 92.06 274 ILE A N 1
ATOM 2186 C CA . ILE A 1 274 ? 5.724 2.355 6.664 1.00 92.06 274 ILE A CA 1
ATOM 2187 C C . ILE A 1 274 ? 6.812 1.747 7.561 1.00 92.06 274 ILE A C 1
ATOM 2189 O O . ILE A 1 274 ? 7.400 2.454 8.373 1.00 92.06 274 ILE A O 1
ATOM 2193 N N . VAL A 1 275 ? 7.088 0.442 7.435 1.00 92.06 275 VAL A N 1
ATOM 2194 C CA . VAL A 1 275 ? 8.040 -0.281 8.299 1.00 92.06 275 VAL A CA 1
ATOM 2195 C C . VAL A 1 275 ? 9.431 0.363 8.305 1.00 92.06 275 VAL A C 1
ATOM 2197 O O . VAL A 1 275 ? 9.925 0.607 9.401 1.00 92.06 275 VAL A O 1
ATOM 2200 N N . PRO A 1 276 ? 10.046 0.717 7.155 1.00 89.56 276 PRO A N 1
ATOM 2201 C CA . PRO A 1 276 ? 11.346 1.386 7.156 1.00 89.56 276 PRO A CA 1
ATOM 2202 C C . PRO A 1 276 ? 11.339 2.712 7.922 1.00 89.56 276 PRO A C 1
ATOM 2204 O O . PRO A 1 276 ? 12.267 2.979 8.673 1.00 89.56 276 PRO A O 1
ATOM 2207 N N . ALA A 1 277 ? 10.277 3.515 7.784 1.00 89.69 277 ALA A N 1
ATOM 2208 C CA . ALA A 1 277 ? 10.170 4.788 8.493 1.00 89.69 277 ALA A CA 1
ATOM 2209 C C . ALA A 1 277 ? 10.069 4.586 10.014 1.00 89.69 277 ALA A C 1
ATOM 2211 O O . ALA A 1 277 ? 10.718 5.303 10.770 1.00 89.69 277 ALA A O 1
ATOM 2212 N N . LEU A 1 278 ? 9.301 3.587 10.462 1.00 92.62 278 LEU A N 1
ATOM 2213 C CA . LEU A 1 278 ? 9.193 3.245 11.883 1.00 92.62 278 LEU A CA 1
ATOM 2214 C C . LEU A 1 278 ? 10.507 2.674 12.440 1.00 92.62 278 LEU A C 1
ATOM 2216 O O . LEU A 1 278 ? 10.915 3.063 13.532 1.00 92.62 278 LEU A O 1
ATOM 2220 N N . ASP A 1 279 ? 11.186 1.799 11.693 1.00 90.56 279 ASP A N 1
ATOM 2221 C CA . ASP A 1 279 ? 12.477 1.222 12.092 1.00 90.56 279 ASP A CA 1
ATOM 2222 C C . ASP A 1 279 ? 13.595 2.281 12.147 1.00 90.56 279 ASP A C 1
ATOM 2224 O O . ASP A 1 279 ? 14.471 2.205 13.010 1.00 90.56 279 ASP A O 1
ATOM 2228 N N . ASP A 1 280 ? 13.560 3.287 11.265 1.00 89.88 280 ASP A N 1
ATOM 2229 C CA . ASP A 1 280 ? 14.489 4.424 11.290 1.00 89.88 280 ASP A CA 1
ATOM 2230 C C . ASP A 1 280 ? 14.303 5.293 12.548 1.00 89.88 280 ASP A C 1
ATOM 2232 O O . ASP A 1 280 ? 15.275 5.859 13.060 1.00 89.88 280 ASP A O 1
ATOM 2236 N N . MET A 1 281 ? 13.069 5.398 13.057 1.00 91.50 281 MET A N 1
ATOM 2237 C CA . MET A 1 281 ? 12.761 6.110 14.302 1.00 91.50 281 MET A CA 1
ATOM 2238 C C . MET A 1 281 ? 13.143 5.282 15.541 1.00 91.50 281 MET A C 1
ATOM 2240 O O . MET A 1 281 ? 13.811 5.795 16.443 1.00 91.50 281 MET A O 1
ATOM 2244 N N . ASP A 1 282 ? 12.739 4.009 15.584 1.00 94.44 282 ASP A N 1
ATOM 2245 C CA . ASP A 1 282 ? 13.122 3.031 16.608 1.00 94.44 282 ASP A CA 1
ATOM 2246 C C . ASP A 1 282 ? 13.091 1.597 16.032 1.00 94.44 282 ASP A C 1
ATOM 2248 O O . ASP A 1 282 ? 12.008 1.043 15.816 1.00 94.44 282 ASP A O 1
ATOM 2252 N N . PRO A 1 283 ? 14.255 0.931 15.881 1.00 93.31 283 PRO A N 1
ATOM 2253 C CA . PRO A 1 283 ? 14.351 -0.421 15.321 1.00 93.31 283 PRO A CA 1
ATOM 2254 C C . PRO A 1 283 ? 13.612 -1.516 16.108 1.00 93.31 283 PRO A C 1
ATOM 2256 O O . PRO A 1 283 ? 13.479 -2.645 15.631 1.00 93.31 283 PRO A O 1
ATOM 2259 N N . SER A 1 284 ? 13.202 -1.241 17.349 1.00 94.12 284 SER A N 1
ATOM 2260 C CA . SER A 1 284 ? 12.417 -2.175 18.161 1.00 94.12 284 SER A CA 1
ATOM 2261 C C . SER A 1 284 ? 10.911 -2.039 17.929 1.00 94.12 284 SER A C 1
ATOM 2263 O O . SER A 1 284 ? 10.172 -3.002 18.150 1.00 94.12 284 SER A O 1
ATOM 2265 N N . PHE A 1 285 ? 10.447 -0.892 17.419 1.00 94.19 285 PHE A N 1
ATOM 2266 C CA . PHE A 1 285 ? 9.027 -0.554 17.344 1.00 94.19 285 PHE A CA 1
ATOM 2267 C C . PHE A 1 285 ? 8.235 -1.582 16.536 1.00 94.19 285 PHE A C 1
ATOM 2269 O O . PHE A 1 285 ? 7.196 -2.077 16.979 1.00 94.19 285 PHE A O 1
ATOM 2276 N N . VAL A 1 286 ? 8.735 -1.969 15.363 1.00 92.56 286 VAL A N 1
ATOM 2277 C CA . VAL A 1 286 ? 8.040 -2.920 14.487 1.00 92.56 286 VAL A CA 1
ATOM 2278 C C . VAL A 1 286 ? 7.933 -4.301 15.139 1.00 92.56 286 VAL A C 1
ATOM 2280 O O . VAL A 1 286 ? 6.877 -4.939 15.110 1.00 92.56 286 VAL A O 1
ATOM 2283 N N . GLN A 1 287 ? 8.999 -4.758 15.796 1.00 91.12 287 GLN A N 1
ATOM 2284 C CA . GLN A 1 287 ? 9.014 -6.057 16.472 1.00 91.12 287 GLN A CA 1
ATOM 2285 C C . GLN A 1 287 ? 8.110 -6.066 17.710 1.00 91.12 287 GLN A C 1
ATOM 2287 O O . GLN A 1 287 ? 7.337 -7.008 17.919 1.00 91.12 287 GLN A O 1
ATOM 2292 N N . GLU A 1 288 ? 8.151 -5.010 18.515 1.00 93.06 288 GLU A N 1
ATOM 2293 C CA . GLU A 1 288 ? 7.545 -4.984 19.847 1.00 93.06 288 GLU A CA 1
ATOM 2294 C C . GLU A 1 288 ? 6.126 -4.415 19.846 1.00 93.06 288 GLU A C 1
ATOM 2296 O O . GLU A 1 288 ? 5.240 -4.981 20.490 1.00 93.06 288 GLU A O 1
ATOM 2301 N N . LYS A 1 289 ? 5.868 -3.374 19.050 1.00 95.38 289 LYS A N 1
ATOM 2302 C CA . LYS A 1 289 ? 4.619 -2.604 19.078 1.00 95.38 289 LYS A CA 1
ATOM 2303 C C . LYS A 1 289 ? 3.752 -2.770 17.839 1.00 95.38 289 LYS A C 1
ATOM 2305 O O . LYS A 1 289 ? 2.535 -2.792 17.985 1.00 95.38 289 LYS A O 1
ATOM 2310 N N . LEU A 1 290 ? 4.314 -2.974 16.649 1.00 96.31 290 LEU A N 1
ATOM 2311 C CA . LEU A 1 290 ? 3.497 -3.052 15.434 1.00 96.31 290 LEU A CA 1
ATOM 2312 C C . LEU A 1 290 ? 2.755 -4.390 15.306 1.00 96.31 290 LEU A C 1
ATOM 2314 O O . LEU A 1 290 ? 3.345 -5.473 15.397 1.00 96.31 290 LEU A O 1
ATOM 2318 N N . GLY A 1 291 ? 1.452 -4.319 15.057 1.00 94.44 291 GLY A N 1
ATOM 2319 C CA . GLY A 1 291 ? 0.649 -5.409 14.518 1.00 94.44 291 GLY A CA 1
ATOM 2320 C C . GLY A 1 291 ? -0.096 -4.957 13.264 1.00 94.44 291 GLY A C 1
ATOM 2321 O O . GLY A 1 291 ? -0.414 -3.781 13.124 1.00 94.44 291 GLY A O 1
ATOM 2322 N N . ILE A 1 292 ? -0.386 -5.896 12.361 1.00 90.44 292 ILE A N 1
ATOM 2323 C CA . ILE A 1 292 ? -1.201 -5.652 11.166 1.00 90.44 292 ILE A CA 1
ATOM 2324 C C . ILE A 1 292 ? -2.449 -6.531 11.210 1.00 90.44 292 ILE A C 1
ATOM 2326 O O . ILE A 1 292 ? -2.374 -7.733 11.478 1.00 90.44 292 ILE A O 1
ATOM 2330 N N . SER A 1 293 ? -3.603 -5.919 10.971 1.00 84.12 293 SER A N 1
ATOM 2331 C CA . SER A 1 293 ? -4.897 -6.584 10.908 1.00 84.12 293 SER A CA 1
ATOM 2332 C C . SER A 1 293 ? -5.440 -6.534 9.485 1.00 84.12 293 SER A C 1
ATOM 2334 O O . SER A 1 293 ? -5.491 -5.475 8.857 1.00 84.12 293 SER A O 1
ATOM 2336 N N . SER A 1 294 ? -5.852 -7.695 8.975 1.00 71.75 294 SER A N 1
ATOM 2337 C CA . SER A 1 294 ? -6.486 -7.805 7.663 1.00 71.75 294 SER A CA 1
ATOM 2338 C C . SER A 1 294 ? -7.988 -7.555 7.774 1.00 71.75 294 SER A C 1
ATOM 2340 O O . SER A 1 294 ? -8.675 -8.187 8.580 1.00 71.75 294 SER A O 1
ATOM 2342 N N . PHE A 1 295 ? -8.514 -6.711 6.889 1.00 68.69 295 PHE A N 1
ATOM 2343 C CA . PHE A 1 295 ? -9.953 -6.519 6.711 1.00 68.69 295 PHE A CA 1
ATOM 2344 C C . PHE A 1 295 ? -10.666 -7.762 6.154 1.00 68.69 295 PHE A C 1
ATOM 2346 O O . PHE A 1 295 ? -11.867 -7.920 6.360 1.00 68.69 295 PHE A O 1
ATOM 2353 N N . ALA A 1 296 ? -9.954 -8.663 5.464 1.00 57.06 296 ALA A N 1
ATOM 2354 C CA . ALA A 1 296 ? -10.554 -9.721 4.644 1.00 57.06 296 ALA A CA 1
ATOM 2355 C C . ALA A 1 296 ? -11.457 -10.690 5.428 1.00 57.06 296 ALA A C 1
ATOM 2357 O O . ALA A 1 296 ? -12.423 -11.218 4.880 1.00 57.06 296 ALA A O 1
ATOM 2358 N N . HIS A 1 297 ? -11.169 -10.903 6.714 1.00 55.59 297 HIS A N 1
ATOM 2359 C CA . HIS A 1 297 ? -12.010 -11.719 7.594 1.00 55.59 297 HIS A CA 1
ATOM 2360 C C . HIS A 1 297 ? -13.170 -10.915 8.194 1.00 55.59 297 HIS A C 1
ATOM 2362 O O . HIS A 1 297 ? -14.211 -11.484 8.481 1.00 55.59 297 HIS A O 1
ATOM 2368 N N . GLN A 1 298 ? -13.008 -9.598 8.346 1.00 57.19 298 GLN A N 1
ATOM 2369 C CA . GLN A 1 298 ? -13.949 -8.734 9.058 1.00 57.19 298 GLN A CA 1
ATOM 2370 C C . GLN A 1 298 ? -15.063 -8.159 8.165 1.00 57.19 298 GLN A C 1
ATOM 2372 O O . GLN A 1 298 ? -16.117 -7.747 8.660 1.00 57.19 298 GLN A O 1
ATOM 2377 N N . ILE A 1 299 ? -14.816 -8.103 6.852 1.00 58.50 299 ILE A N 1
ATOM 2378 C CA . ILE A 1 299 ? -15.761 -7.596 5.848 1.00 58.50 299 ILE A CA 1
ATOM 2379 C C . ILE A 1 299 ? -16.800 -8.655 5.453 1.00 58.50 299 ILE A C 1
ATOM 2381 O O . ILE A 1 299 ? -17.938 -8.282 5.169 1.00 58.50 299 ILE A O 1
ATOM 2385 N N . ARG A 1 300 ? -16.415 -9.939 5.439 1.00 52.97 300 ARG A N 1
ATOM 2386 C CA . ARG A 1 300 ? -17.255 -11.064 4.990 1.00 52.97 300 ARG A CA 1
ATOM 2387 C C . ARG A 1 300 ? -18.356 -11.442 5.984 1.00 52.97 300 ARG A C 1
ATOM 2389 O O . ARG A 1 300 ? -18.200 -11.186 7.198 1.00 52.97 300 ARG A O 1
#

Foldseek 3Di:
DPVVVVVVVVVVVVVVVVVVVPPDDPPPPVPPAQAEAEEEAQFPLCQVVVVVVQVVVCVVPVSYHYHYHYDHVVCRVVVQVVCVVVVNHGNHYDDPFDVRCVVCVVVFDFCPPPPVVVVDDPVQQLRQADPNTRRDDDPDDKDWDKKFWPVLCVVLVHDLVPQQAQVSVLVSQVSCQVCCVVQQAPFQAAEQPQDPVLVVVLVCLQQCVVQVVGPVSVVPDPDGPCPLVVVSVVVVVSCVVTHDPDNPPQDPPNHRLNCVLVSRYGIYTDIPSCVSVSCVVPVCCCVNTIDHDRSNRHSD

Solvent-accessible surface area (backbone atoms only — not comparable to full-atom values): 17360 Å² total; per-residue (Å²): 130,76,67,70,59,56,56,56,55,55,54,55,52,55,56,49,58,67,59,64,76,72,72,70,72,91,74,74,68,76,78,61,70,77,41,80,42,35,37,38,36,37,52,67,84,51,46,65,61,52,48,50,52,38,55,54,50,29,71,78,35,80,42,42,46,64,42,76,49,73,38,49,61,92,53,26,66,64,54,53,51,49,25,50,77,71,73,58,59,60,75,37,70,68,68,92,34,60,71,49,47,66,73,45,45,96,78,46,60,80,36,73,89,38,73,70,52,76,72,48,65,74,90,50,44,56,58,22,42,56,98,93,39,31,51,45,77,76,90,76,86,86,56,65,34,43,32,33,36,47,57,59,32,52,76,72,70,51,60,76,88,68,52,57,30,53,69,46,47,50,49,51,52,52,54,45,54,79,36,20,78,84,68,59,33,80,31,42,25,30,48,54,65,66,44,64,64,50,50,48,53,58,49,44,69,49,51,36,72,81,28,77,69,36,66,61,52,49,71,69,51,91,75,81,85,59,88,39,45,70,61,49,50,55,51,52,52,53,46,68,75,37,30,49,77,66,30,71,66,49,40,88,87,54,23,51,64,50,38,42,74,70,52,29,20,45,30,34,70,49,42,65,77,53,49,64,64,47,37,73,75,37,73,56,43,58,79,71,29,54,42,80,43,68,51,74,57,30,74,103